Protein AF-A0A534E2D3-F1 (afdb_monomer_lite)

Radius of gyration: 31.48 Å; chains: 1; bounding box: 56×86×97 Å

pLDDT: mean 76.73, std 23.68, range [30.03, 98.81]

Foldseek 3Di:
DDDDDDDDDDDDDDDDDDDDDDDDDDDDDDDDDDDDDDDDDDDDDDPPPPPPPPPPPPPPQDWPDWAWFCPFPFWSQKIKTFTHGPNDTQIKMKGKWKDLQAIATTNNQPVFWDFFDFGDRRQQWGKTWGADPPGRWIWMWIKGDPDRFKMKIFIADAQSMKMKMKMFDGDPDPQQKAKDDDQVLQKIKMWGDDPPDPPFTKIKMKGKLFRFPAKEFALHPVVQNVVRRVPGHYYDDPVNVVVVPDDDDDPDDPRGRRMMMTMGGAHRPPGMMMMMGIDGDVVVVSVVRVCVSVVVCSVVSNVVSVVVSVVPQDQDDDPCRCVSVVVRTD

Secondary structure (DSSP, 8-state):
--------------------------------------------SS-S---------------SEEEEES--TT-TTEEEEEEEETTEE--EEEEEEEESSSEE-GGGGGGGEEEEEEE-TTSS-EEEEEE-TT--PEEEEEEEE-SSSEEEEEEE--TT-EEEEEEE--SSS---EEEEEEGGGTEEEEEEE-TT-TT-EEEEEEEESS-EEEEEEESSHHHHHHHHHHSS-B---TTTTTTSTT----TTS-----EEEEEEE--SSSPEEEEEEEES-HHHHHHHHHHHHHTT-HHHHHHHHHHHHHHHS----STTTTHHHHHH--

Structure (mmCIF, N/CA/C/O backbone):
data_AF-A0A534E2D3-F1
#
_entry.id   AF-A0A534E2D3-F1
#
loop_
_atom_site.group_PDB
_atom_site.id
_atom_site.type_symbol
_atom_site.label_atom_id
_atom_site.label_alt_id
_atom_site.label_comp_id
_atom_site.label_asym_id
_atom_site.label_entity_id
_atom_site.label_seq_id
_atom_site.pdbx_PDB_ins_code
_atom_site.Cartn_x
_atom_site.Cartn_y
_atom_site.Cartn_z
_atom_site.occupancy
_atom_site.B_iso_or_equiv
_atom_site.auth_seq_id
_atom_site.auth_comp_id
_atom_site.auth_asym_id
_atom_site.auth_atom_id
_atom_site.pdbx_PDB_model_num
ATOM 1 N N . MET A 1 1 ? 37.048 50.529 12.208 1.00 36.38 1 MET A N 1
ATOM 2 C CA . MET A 1 1 ? 37.593 49.774 11.060 1.00 36.38 1 MET A CA 1
ATOM 3 C C . MET A 1 1 ? 36.418 49.525 10.125 1.00 36.38 1 MET A C 1
ATOM 5 O O . MET A 1 1 ? 35.602 48.680 10.452 1.00 36.38 1 MET A O 1
ATOM 9 N N . ASN A 1 2 ? 36.070 50.476 9.245 1.00 33.28 2 ASN A N 1
ATOM 10 C CA . ASN A 1 2 ? 36.660 50.747 7.907 1.00 33.28 2 ASN A CA 1
ATOM 11 C C . ASN A 1 2 ? 36.501 49.501 7.017 1.00 33.28 2 ASN A C 1
ATOM 13 O O . ASN A 1 2 ? 36.895 48.434 7.461 1.00 33.28 2 ASN A O 1
ATOM 17 N N . GLU A 1 3 ? 35.955 49.481 5.802 1.00 34.00 3 GLU A N 1
ATOM 18 C CA . GLU A 1 3 ? 35.593 50.458 4.760 1.00 34.00 3 GLU A CA 1
ATOM 19 C C . GLU A 1 3 ? 34.644 49.705 3.789 1.00 34.00 3 GLU A C 1
ATOM 21 O O . GLU A 1 3 ? 34.747 48.491 3.633 1.00 34.00 3 GLU A O 1
ATOM 26 N N . ALA A 1 4 ? 33.558 50.312 3.304 1.00 38.25 4 ALA A N 1
ATOM 27 C CA . ALA A 1 4 ? 33.423 50.846 1.939 1.00 38.25 4 ALA A CA 1
ATOM 28 C C . ALA A 1 4 ? 34.000 49.952 0.817 1.00 38.25 4 ALA A C 1
ATOM 30 O O . ALA A 1 4 ? 35.209 49.885 0.634 1.00 38.25 4 ALA A O 1
ATOM 31 N N . ASN A 1 5 ? 33.124 49.345 0.003 1.00 37.25 5 ASN A N 1
ATOM 32 C CA . ASN A 1 5 ? 33.517 48.633 -1.215 1.00 37.25 5 ASN A CA 1
ATOM 33 C C . ASN A 1 5 ? 32.749 49.158 -2.447 1.00 37.25 5 ASN A C 1
ATOM 35 O O . ASN A 1 5 ? 31.532 49.019 -2.567 1.00 37.25 5 ASN A O 1
ATOM 39 N N . LYS A 1 6 ? 33.509 49.777 -3.351 1.00 39.50 6 LYS A N 1
ATOM 40 C CA . LYS A 1 6 ? 33.318 49.997 -4.800 1.00 39.50 6 LYS A CA 1
ATOM 41 C C . LYS A 1 6 ? 34.757 50.020 -5.366 1.00 39.50 6 LYS A C 1
ATOM 43 O O . LYS A 1 6 ? 35.623 50.490 -4.628 1.00 39.50 6 LYS A O 1
ATOM 48 N N . PRO A 1 7 ? 35.051 49.598 -6.620 1.00 46.09 7 PRO A N 1
ATOM 49 C CA . PRO A 1 7 ? 34.403 50.146 -7.814 1.00 46.09 7 PRO A CA 1
ATOM 50 C C . PRO A 1 7 ? 34.269 49.224 -9.058 1.00 46.09 7 PRO A C 1
ATOM 52 O O . PRO A 1 7 ? 34.681 48.073 -9.121 1.00 46.09 7 PRO A O 1
ATOM 55 N N . THR A 1 8 ? 33.637 49.858 -10.043 1.00 35.59 8 THR A N 1
ATOM 56 C CA . THR A 1 8 ? 33.405 49.658 -11.485 1.00 35.59 8 THR A CA 1
ATOM 57 C C . THR A 1 8 ? 34.556 49.205 -12.404 1.00 35.59 8 THR A C 1
ATOM 59 O O . THR A 1 8 ? 35.700 49.601 -12.210 1.00 35.59 8 THR A O 1
ATOM 62 N N . GLY A 1 9 ? 34.179 48.592 -13.542 1.00 30.78 9 GLY A N 1
ATOM 63 C CA . GLY A 1 9 ? 34.911 48.604 -14.830 1.00 30.78 9 GLY A CA 1
ATOM 64 C C . GLY A 1 9 ? 34.344 47.568 -15.819 1.00 30.78 9 GLY A C 1
ATOM 65 O O . GLY A 1 9 ? 34.641 46.392 -15.697 1.00 30.78 9 GLY A O 1
ATOM 66 N N . SER A 1 10 ? 33.333 47.872 -16.644 1.00 31.19 10 SER A N 1
ATOM 67 C CA . SER A 1 10 ? 33.404 48.436 -18.012 1.00 31.19 10 SER A CA 1
ATOM 68 C C . SER A 1 10 ? 34.428 47.781 -18.953 1.00 31.19 10 SER A C 1
ATOM 70 O O . SER A 1 10 ? 35.625 48.020 -18.813 1.00 31.19 10 SER A O 1
ATOM 72 N N . ARG A 1 11 ? 33.939 47.068 -19.984 1.00 33.47 11 ARG A N 1
ATOM 73 C CA . ARG A 1 11 ? 34.483 47.115 -21.356 1.00 33.47 11 ARG A CA 1
ATOM 74 C C . ARG A 1 11 ? 33.483 46.572 -22.386 1.00 33.47 11 ARG A C 1
ATOM 76 O O . ARG A 1 11 ? 33.227 45.378 -22.469 1.00 33.47 11 ARG A O 1
ATOM 83 N N . SER A 1 12 ? 32.951 47.505 -23.172 1.00 30.55 12 SER A N 1
ATOM 84 C CA . SER A 1 12 ? 32.266 47.303 -24.452 1.00 30.55 12 SER A CA 1
ATOM 85 C C . SER A 1 12 ? 33.237 47.000 -25.596 1.00 30.55 12 SER A C 1
ATOM 87 O O . SER A 1 12 ? 34.373 47.475 -25.564 1.00 30.55 12 SER A O 1
ATOM 89 N N . ARG A 1 13 ? 32.689 46.373 -26.652 1.00 33.34 13 ARG A N 1
ATOM 90 C CA . ARG A 1 13 ? 32.950 46.500 -28.114 1.00 33.34 13 ARG A CA 1
ATOM 91 C C . ARG A 1 13 ? 33.106 45.118 -28.754 1.00 33.34 13 ARG A C 1
ATOM 93 O O . ARG A 1 13 ? 33.749 44.259 -28.178 1.00 33.34 13 ARG A O 1
ATOM 100 N N . ALA A 1 14 ? 32.639 44.847 -29.965 1.00 31.83 14 ALA A N 1
ATOM 101 C CA . ALA A 1 14 ? 31.736 45.529 -30.890 1.00 31.83 14 ALA A CA 1
ATOM 102 C C . ALA A 1 14 ? 31.408 44.495 -31.984 1.00 31.83 14 ALA A C 1
ATOM 104 O O . ALA A 1 14 ? 32.290 43.744 -32.392 1.00 31.83 14 ALA A O 1
ATOM 105 N N . ILE A 1 15 ? 30.160 44.465 -32.451 1.00 36.94 15 ILE A N 1
ATOM 106 C CA . ILE A 1 15 ? 29.720 43.668 -33.601 1.00 36.94 15 ILE A CA 1
ATOM 107 C C . ILE A 1 15 ? 29.447 44.639 -34.748 1.00 36.94 15 ILE A C 1
ATOM 109 O O . ILE A 1 15 ? 28.536 45.460 -34.649 1.00 36.94 15 ILE A O 1
ATOM 113 N N . THR A 1 16 ? 30.244 44.571 -35.815 1.00 32.41 16 THR A N 1
ATOM 114 C CA . THR A 1 16 ? 29.991 45.133 -37.162 1.00 32.41 16 THR A CA 1
ATOM 115 C C . THR A 1 16 ? 31.105 44.604 -38.082 1.00 32.41 16 THR A C 1
ATOM 117 O O . THR A 1 16 ? 32.237 44.500 -37.632 1.00 32.41 16 THR A O 1
ATOM 120 N N . GLY A 1 17 ? 30.924 44.235 -39.347 1.00 30.17 17 GLY A N 1
ATOM 121 C CA . GLY A 1 17 ? 29.781 44.312 -40.244 1.00 30.17 17 GLY A CA 1
ATOM 122 C C . GLY A 1 17 ? 30.012 43.436 -41.485 1.00 30.17 17 GLY A C 1
ATOM 123 O O . GLY A 1 17 ? 31.054 42.804 -41.643 1.00 30.17 17 GLY A O 1
ATOM 124 N N . ALA A 1 18 ? 28.994 43.406 -42.339 1.00 33.03 18 ALA A N 1
ATOM 125 C CA . ALA A 1 18 ? 28.939 42.705 -43.613 1.00 33.03 18 ALA A CA 1
ATOM 126 C C . ALA A 1 18 ? 29.715 43.432 -44.723 1.00 33.03 18 ALA A C 1
ATOM 128 O O . ALA A 1 18 ? 29.724 44.660 -44.737 1.00 33.03 18 ALA A O 1
ATOM 129 N N . ILE A 1 19 ? 30.241 42.681 -45.700 1.00 34.28 19 ILE A N 1
ATOM 130 C CA . ILE A 1 19 ? 30.481 43.144 -47.078 1.00 34.28 19 ILE A CA 1
ATOM 131 C C . ILE A 1 19 ? 30.177 41.983 -48.043 1.00 34.28 19 ILE A C 1
ATOM 133 O O . ILE A 1 19 ? 30.694 40.879 -47.887 1.00 34.28 19 ILE A O 1
ATOM 137 N N . SER A 1 20 ? 29.316 42.260 -49.024 1.00 32.38 20 SER A N 1
ATOM 138 C CA . SER A 1 20 ? 29.002 41.438 -50.195 1.00 32.38 20 SER A CA 1
ATOM 139 C C . SER A 1 20 ? 30.045 41.601 -51.299 1.00 32.38 20 SER A C 1
ATOM 141 O O . SER A 1 20 ? 30.593 42.690 -51.442 1.00 32.38 20 SER A O 1
ATOM 143 N N . HIS A 1 21 ? 30.181 40.613 -52.186 1.00 31.52 21 HIS A N 1
ATOM 144 C CA . HIS A 1 21 ? 30.388 40.901 -53.609 1.00 31.52 21 HIS A CA 1
ATOM 145 C C . HIS A 1 21 ? 29.899 39.746 -54.494 1.00 31.52 21 HIS A C 1
ATOM 147 O O . HIS A 1 21 ? 30.276 38.591 -54.306 1.00 31.52 21 HIS A O 1
ATOM 153 N N . GLU A 1 22 ? 29.034 40.103 -55.443 1.00 32.94 22 GLU A N 1
ATOM 154 C CA . GLU A 1 22 ? 28.608 39.317 -56.602 1.00 32.94 22 GLU A CA 1
ATOM 155 C C . GLU A 1 22 ? 29.775 39.043 -57.563 1.00 32.94 22 GLU A C 1
ATOM 157 O O . GLU A 1 22 ? 30.714 39.835 -57.661 1.00 32.94 22 GLU A O 1
ATOM 162 N N . GLY A 1 23 ? 29.665 37.957 -58.335 1.00 30.56 23 GLY A N 1
ATOM 163 C CA . GLY A 1 23 ? 30.585 37.631 -59.423 1.00 30.56 23 GLY A CA 1
ATOM 164 C C . GLY A 1 23 ? 30.114 36.435 -60.251 1.00 30.56 23 GLY A C 1
ATOM 165 O O . GLY A 1 23 ? 30.483 35.297 -59.990 1.00 30.56 23 GLY A O 1
ATOM 166 N N . THR A 1 24 ? 29.274 36.723 -61.240 1.00 33.06 24 THR A N 1
ATOM 167 C CA . THR A 1 24 ? 28.772 35.882 -62.343 1.00 33.06 24 THR A CA 1
ATOM 168 C C . THR A 1 24 ? 29.858 35.174 -63.169 1.00 33.06 24 THR A C 1
ATOM 170 O O . THR A 1 24 ? 30.896 35.769 -63.449 1.00 33.06 24 THR A O 1
ATOM 173 N N . GLY A 1 25 ? 29.565 33.970 -63.685 1.00 30.03 25 GLY A N 1
ATOM 174 C CA . GLY A 1 25 ? 30.389 33.310 -64.710 1.00 30.03 25 GLY A CA 1
ATOM 175 C C . GLY A 1 25 ? 29.923 31.903 -65.104 1.00 30.03 25 GLY A C 1
ATOM 176 O O . GLY A 1 25 ? 30.488 30.912 -64.657 1.00 30.03 25 GLY A O 1
ATOM 177 N N . ASP A 1 26 ? 28.893 31.826 -65.944 1.00 33.59 26 ASP A N 1
ATOM 178 C CA . ASP A 1 26 ? 28.388 30.625 -66.630 1.00 33.59 26 ASP A CA 1
ATOM 179 C C . ASP A 1 26 ? 29.304 30.233 -67.806 1.00 33.59 26 ASP A C 1
ATOM 181 O O . ASP A 1 26 ? 29.542 31.088 -68.650 1.00 33.59 26 ASP A O 1
ATOM 185 N N . VAL A 1 27 ? 29.762 28.972 -67.913 1.00 37.22 27 VAL A N 1
ATOM 186 C CA . VAL A 1 27 ? 30.050 28.305 -69.207 1.00 37.22 27 VAL A CA 1
ATOM 187 C C . VAL A 1 27 ? 29.909 26.779 -69.073 1.00 37.22 27 VAL A C 1
ATOM 189 O O . VAL A 1 27 ? 30.730 26.089 -68.469 1.00 37.22 27 VAL A O 1
ATOM 192 N N . ARG A 1 28 ? 28.887 26.234 -69.740 1.00 37.88 28 ARG A N 1
ATOM 193 C CA . ARG A 1 28 ? 28.750 24.816 -70.116 1.00 37.88 28 ARG A CA 1
ATOM 194 C C . ARG A 1 28 ? 29.918 24.341 -70.993 1.00 37.88 28 ARG A C 1
ATOM 196 O O . ARG A 1 28 ? 30.196 24.968 -72.013 1.00 37.88 28 ARG A O 1
ATOM 203 N N . TYR A 1 29 ? 30.427 23.125 -70.773 1.00 32.19 29 TYR A N 1
ATOM 204 C CA . TYR A 1 29 ? 30.927 22.311 -71.891 1.00 32.19 29 TYR A CA 1
ATOM 205 C C . TYR A 1 29 ? 30.664 20.810 -71.716 1.00 32.19 29 TYR A C 1
ATOM 207 O O . TYR A 1 29 ? 30.701 20.254 -70.624 1.00 32.19 29 TYR A O 1
ATOM 215 N N . LYS A 1 30 ? 30.314 20.191 -72.844 1.00 34.78 30 LYS A N 1
ATOM 216 C CA . LYS A 1 30 ? 29.704 18.872 -73.033 1.00 34.78 30 LYS A CA 1
ATOM 217 C C . LYS A 1 30 ? 30.710 17.709 -73.022 1.00 34.78 30 LYS A C 1
ATOM 219 O O . LYS A 1 30 ? 31.824 17.841 -73.506 1.00 34.78 30 LYS A O 1
ATOM 224 N N . GLN A 1 31 ? 30.187 16.549 -72.605 1.00 35.16 31 GLN A N 1
ATOM 225 C CA . GLN A 1 31 ? 30.352 15.179 -73.137 1.00 35.16 31 GLN A CA 1
ATOM 226 C C . GLN A 1 31 ? 31.706 14.728 -73.725 1.00 35.16 31 GLN A C 1
ATOM 228 O O . GLN A 1 31 ? 32.105 15.170 -74.800 1.00 35.16 31 GLN A O 1
ATOM 233 N N . ARG A 1 32 ? 32.191 13.574 -73.233 1.00 33.12 32 ARG A N 1
ATOM 234 C CA . ARG A 1 32 ? 32.462 12.433 -74.130 1.00 33.12 32 ARG A CA 1
ATOM 235 C C . ARG A 1 32 ? 32.425 11.070 -73.437 1.00 33.12 32 ARG A C 1
ATOM 237 O O . ARG A 1 32 ? 33.203 10.772 -72.542 1.00 33.12 32 ARG A O 1
ATOM 244 N N . VAL A 1 33 ? 31.526 10.237 -73.948 1.00 36.44 33 VAL A N 1
ATOM 245 C CA . VAL A 1 33 ? 31.430 8.790 -73.753 1.00 36.44 33 VAL A CA 1
ATOM 246 C C . VAL A 1 33 ? 32.531 8.104 -74.564 1.00 36.44 33 VAL A C 1
ATOM 248 O O . VAL A 1 33 ? 32.689 8.414 -75.745 1.00 36.44 33 VAL A O 1
ATOM 251 N N . ARG A 1 34 ? 33.209 7.101 -73.993 1.00 33.94 34 ARG A N 1
ATOM 252 C CA . ARG A 1 34 ? 33.758 5.976 -74.765 1.00 33.94 34 ARG A CA 1
ATOM 253 C C . ARG A 1 34 ? 33.613 4.666 -73.992 1.00 33.94 34 ARG A C 1
ATOM 255 O O . ARG A 1 34 ? 34.018 4.545 -72.845 1.00 33.94 34 ARG A O 1
ATOM 262 N N . ARG A 1 35 ? 32.984 3.719 -74.687 1.00 33.75 35 ARG A N 1
ATOM 263 C CA . ARG A 1 35 ? 32.759 2.316 -74.345 1.00 33.75 35 ARG A CA 1
ATOM 264 C C . ARG A 1 35 ? 34.089 1.566 -74.256 1.00 33.75 35 ARG A C 1
ATOM 266 O O . ARG A 1 35 ? 34.888 1.681 -75.180 1.00 33.75 35 ARG A O 1
ATOM 273 N N . LEU A 1 36 ? 34.223 0.688 -73.269 1.00 33.97 36 LEU A N 1
ATOM 274 C CA . LEU A 1 36 ? 34.868 -0.610 -73.452 1.00 33.97 36 LEU A CA 1
ATOM 275 C C . LEU A 1 36 ? 34.011 -1.654 -72.738 1.00 33.97 36 LEU A C 1
ATOM 277 O O . LEU A 1 36 ? 33.799 -1.584 -71.532 1.00 33.97 36 LEU A O 1
ATOM 281 N N . GLY A 1 37 ? 33.460 -2.576 -73.521 1.00 33.66 37 GLY A N 1
ATOM 282 C CA . GLY A 1 37 ? 32.840 -3.778 -72.995 1.00 33.66 37 GLY A CA 1
ATOM 283 C C . GLY A 1 37 ? 33.900 -4.832 -72.714 1.00 33.66 37 GLY A C 1
ATOM 284 O O . GLY A 1 37 ? 34.851 -4.964 -73.477 1.00 33.66 37 GLY A O 1
ATOM 285 N N . ALA A 1 38 ? 33.688 -5.609 -71.659 1.00 36.16 38 ALA A N 1
ATOM 286 C CA . ALA A 1 38 ? 34.141 -6.989 -71.582 1.00 36.16 38 ALA A CA 1
ATOM 287 C C . ALA A 1 38 ? 33.334 -7.728 -70.503 1.00 36.16 38 ALA A C 1
ATOM 289 O O . ALA A 1 38 ? 33.533 -7.531 -69.313 1.00 36.16 38 ALA A O 1
ATOM 290 N N . ARG A 1 39 ? 32.388 -8.535 -70.993 1.00 35.94 39 ARG A N 1
ATOM 291 C CA . ARG A 1 39 ? 32.098 -9.922 -70.597 1.00 35.94 39 ARG A CA 1
ATOM 292 C C . ARG A 1 39 ? 31.965 -10.233 -69.101 1.00 35.94 39 ARG A C 1
ATOM 294 O O . ARG A 1 39 ? 32.936 -10.387 -68.374 1.00 35.94 39 ARG A O 1
ATOM 301 N N . TRP A 1 40 ? 30.711 -10.459 -68.727 1.00 38.28 40 TRP A N 1
ATOM 302 C CA . TRP A 1 40 ? 30.301 -11.261 -67.586 1.00 38.28 40 TRP A CA 1
ATOM 303 C C . TRP A 1 40 ? 30.609 -12.724 -67.877 1.00 38.28 40 TRP A C 1
ATOM 305 O O . TRP A 1 40 ? 30.022 -13.262 -68.804 1.00 38.28 40 TRP A O 1
ATOM 315 N N . GLU A 1 41 ? 31.459 -13.351 -67.076 1.00 38.97 41 GLU A N 1
ATOM 316 C CA . GLU A 1 41 ? 31.304 -14.742 -66.656 1.00 38.97 41 GLU A CA 1
ATOM 317 C C . GLU A 1 41 ? 31.973 -14.851 -65.291 1.00 38.97 41 GLU A C 1
ATOM 319 O O . GLU A 1 41 ? 33.182 -14.702 -65.200 1.00 38.97 41 GLU A O 1
ATOM 324 N N . HIS A 1 42 ? 31.162 -14.994 -64.244 1.00 42.38 42 HIS A N 1
ATOM 325 C CA . HIS A 1 42 ? 31.343 -15.837 -63.055 1.00 42.38 42 HIS A CA 1
ATOM 326 C C . HIS A 1 42 ? 30.145 -15.543 -62.156 1.00 42.38 42 HIS A C 1
ATOM 328 O O . HIS A 1 42 ? 30.100 -14.598 -61.370 1.00 42.38 42 HIS A O 1
ATOM 334 N N . ALA A 1 43 ? 29.109 -16.337 -62.403 1.00 40.47 43 ALA A N 1
ATOM 335 C CA . ALA A 1 43 ? 27.940 -16.436 -61.566 1.00 40.47 43 ALA A CA 1
ATOM 336 C C . ALA A 1 43 ? 28.327 -16.959 -60.176 1.00 40.47 43 ALA A C 1
ATOM 338 O O . ALA A 1 43 ? 29.192 -17.820 -60.048 1.00 40.47 43 ALA A O 1
ATOM 339 N N . ALA A 1 44 ? 27.585 -16.476 -59.181 1.00 48.97 44 ALA A N 1
ATOM 340 C CA . ALA A 1 44 ? 27.234 -17.206 -57.971 1.00 48.97 44 ALA A CA 1
ATOM 341 C C . ALA A 1 44 ? 28.401 -17.696 -57.099 1.00 48.97 44 ALA A C 1
ATOM 343 O O . ALA A 1 44 ? 28.778 -18.848 -57.191 1.00 48.97 44 ALA A O 1
ATOM 344 N N . ILE A 1 45 ? 28.892 -16.836 -56.200 1.00 48.72 45 ILE A N 1
ATOM 345 C CA . ILE A 1 45 ? 29.188 -17.106 -54.773 1.00 48.72 45 ILE A CA 1
ATOM 346 C C . ILE A 1 45 ? 29.478 -15.724 -54.170 1.00 48.72 45 ILE A C 1
ATOM 348 O O . ILE A 1 45 ? 30.618 -15.302 -54.129 1.00 48.72 45 ILE A O 1
ATOM 352 N N . PHE A 1 46 ? 28.451 -14.949 -53.814 1.00 42.97 46 PHE A N 1
ATOM 353 C CA . PHE A 1 46 ? 28.565 -13.801 -52.884 1.00 42.97 46 PHE A CA 1
ATOM 354 C C . PHE A 1 46 ? 27.170 -13.316 -52.439 1.00 42.97 46 PHE A C 1
ATOM 356 O O . PHE A 1 46 ? 26.918 -12.130 -52.259 1.00 42.97 46 PHE A O 1
ATOM 363 N N . LEU A 1 47 ? 26.225 -14.248 -52.278 1.00 43.91 47 LEU A N 1
ATOM 364 C CA . LEU A 1 47 ? 24.873 -13.954 -51.796 1.00 43.91 47 LEU A CA 1
ATOM 365 C C . LEU A 1 47 ? 24.413 -15.022 -50.792 1.00 43.91 47 LEU A C 1
ATOM 367 O O . LEU A 1 47 ? 23.354 -15.618 -50.929 1.00 43.91 47 LEU A O 1
ATOM 371 N N . ALA A 1 48 ? 25.260 -15.307 -49.802 1.00 48.50 48 ALA A N 1
ATOM 372 C CA . ALA A 1 48 ? 24.944 -16.199 -48.681 1.00 48.50 48 ALA A CA 1
ATOM 373 C C . ALA A 1 48 ? 25.442 -15.624 -47.341 1.00 48.50 48 ALA A C 1
ATOM 375 O O . ALA A 1 48 ? 25.885 -16.354 -46.464 1.00 48.50 48 ALA A O 1
ATOM 376 N N . LEU A 1 49 ? 25.394 -14.295 -47.198 1.00 43.88 49 LEU A N 1
ATOM 377 C CA . LEU A 1 49 ? 25.704 -13.572 -45.955 1.00 43.88 49 LEU A CA 1
ATOM 378 C C . LEU A 1 49 ? 24.746 -12.385 -45.740 1.00 43.88 49 LEU A C 1
ATOM 380 O O . LEU A 1 49 ? 25.109 -11.345 -45.209 1.00 43.88 49 LEU A O 1
ATOM 384 N N . LEU A 1 50 ? 23.490 -12.560 -46.153 1.00 47.69 50 LEU A N 1
ATOM 385 C CA . LEU A 1 50 ? 22.347 -11.794 -45.653 1.00 47.69 50 LEU A CA 1
ATOM 386 C C . LEU A 1 50 ? 21.416 -12.778 -44.939 1.00 47.69 50 LEU A C 1
ATOM 388 O O . LEU A 1 50 ? 20.273 -12.993 -45.330 1.00 47.69 50 LEU A O 1
ATOM 392 N N . LEU A 1 51 ? 21.954 -13.432 -43.905 1.00 42.34 51 LEU A N 1
ATOM 393 C CA . LEU A 1 51 ? 21.117 -13.956 -42.832 1.00 42.34 51 LEU A CA 1
ATOM 394 C C . LEU A 1 51 ? 20.354 -12.755 -42.260 1.00 42.34 51 LEU A C 1
ATOM 396 O O . LEU A 1 51 ? 21.000 -11.757 -41.921 1.00 42.34 51 LEU A O 1
ATOM 400 N N . PRO A 1 52 ? 19.018 -12.801 -42.148 1.00 46.72 52 PRO A N 1
ATOM 401 C CA . PRO A 1 52 ? 18.317 -11.770 -41.416 1.00 46.72 52 PRO A CA 1
ATOM 402 C C . PRO A 1 52 ? 18.800 -11.865 -39.964 1.00 46.72 52 PRO A C 1
ATOM 404 O O . PRO A 1 52 ? 18.481 -12.819 -39.255 1.00 46.72 52 PRO A O 1
ATOM 407 N N . LEU A 1 53 ? 19.577 -10.876 -39.507 1.00 48.75 53 LEU A N 1
ATOM 408 C CA . LEU A 1 53 ? 19.664 -10.542 -38.086 1.00 48.75 53 LEU A CA 1
ATOM 409 C C . LEU A 1 53 ? 18.278 -10.028 -37.677 1.00 48.75 53 LEU A C 1
ATOM 411 O O . LEU A 1 53 ? 18.006 -8.838 -37.573 1.00 48.75 53 LEU A O 1
ATOM 415 N N . SER A 1 54 ? 17.337 -10.947 -37.548 1.00 49.69 54 SER A N 1
ATOM 416 C CA . SER A 1 54 ? 15.982 -10.688 -37.088 1.00 49.69 54 SER A CA 1
ATOM 417 C C . SER A 1 54 ? 15.575 -11.859 -36.219 1.00 49.69 54 SER A C 1
ATOM 419 O O . SER A 1 54 ? 14.621 -12.561 -36.510 1.00 49.69 54 SER A O 1
ATOM 421 N N . LEU A 1 55 ? 16.371 -12.098 -35.180 1.00 44.19 55 LEU A N 1
ATOM 422 C CA . LEU A 1 55 ? 15.941 -12.800 -33.979 1.00 44.19 55 LEU A CA 1
ATOM 423 C C . LEU A 1 55 ? 16.898 -12.457 -32.826 1.00 44.19 55 LEU A C 1
ATOM 425 O O . LEU A 1 55 ? 17.419 -13.327 -32.137 1.00 44.19 55 LEU A O 1
ATOM 429 N N . VAL A 1 56 ? 17.142 -11.161 -32.591 1.00 42.78 56 VAL A N 1
ATOM 430 C CA . VAL A 1 56 ? 17.366 -10.775 -31.195 1.00 42.78 56 VAL A CA 1
ATOM 431 C C . VAL A 1 56 ? 15.997 -10.944 -30.573 1.00 42.78 56 VAL A C 1
ATOM 433 O O . VAL A 1 56 ? 15.087 -10.163 -30.848 1.00 42.78 56 VAL A O 1
ATOM 436 N N . ALA A 1 57 ? 15.832 -12.047 -29.848 1.00 41.97 57 ALA A N 1
ATOM 437 C CA . ALA A 1 57 ? 14.701 -12.251 -28.975 1.00 41.97 57 ALA A CA 1
ATOM 438 C C . ALA A 1 57 ? 14.423 -10.918 -28.270 1.00 41.97 57 ALA A C 1
ATOM 440 O O . ALA A 1 57 ? 15.315 -10.358 -27.627 1.00 41.97 57 ALA A O 1
ATOM 441 N N . GLN A 1 58 ? 13.205 -10.394 -28.403 1.00 42.00 58 GLN A N 1
ATOM 442 C CA . GLN A 1 58 ? 12.655 -9.557 -27.349 1.00 42.00 58 GLN A CA 1
ATOM 443 C C . GLN A 1 58 ? 12.638 -10.456 -26.114 1.00 42.00 58 GLN A C 1
ATOM 445 O O . GLN A 1 58 ? 11.665 -11.156 -25.858 1.00 42.00 58 GLN A O 1
ATOM 450 N N . VAL A 1 59 ? 13.772 -10.531 -25.413 1.00 43.88 59 VAL A N 1
ATOM 451 C CA . VAL A 1 59 ? 13.826 -11.067 -24.063 1.00 43.88 59 VAL A CA 1
ATOM 452 C C . VAL A 1 59 ? 12.820 -10.212 -23.323 1.00 43.88 59 VAL A C 1
ATOM 454 O O . VAL A 1 59 ? 12.963 -8.983 -23.304 1.00 43.88 59 VAL A O 1
ATOM 457 N N . ALA A 1 60 ? 11.746 -10.854 -22.871 1.00 47.19 60 ALA A N 1
ATOM 458 C CA . ALA A 1 60 ? 10.662 -10.197 -22.176 1.00 47.19 60 ALA A CA 1
ATOM 459 C C . ALA A 1 60 ? 11.271 -9.249 -21.137 1.00 47.19 60 ALA A C 1
ATOM 461 O O . ALA A 1 60 ? 12.171 -9.623 -20.378 1.00 47.19 60 ALA A O 1
ATOM 462 N N . GLN A 1 61 ? 10.893 -7.976 -21.238 1.00 60.72 61 GLN A N 1
ATOM 463 C CA . GLN A 1 61 ? 11.385 -6.920 -20.367 1.00 60.72 61 GLN A CA 1
ATOM 464 C C . GLN A 1 61 ? 10.665 -7.05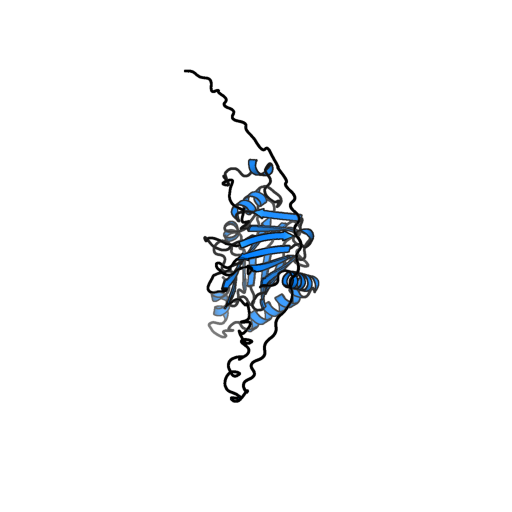9 -19.037 1.00 60.72 61 GLN A C 1
ATOM 466 O O . GLN A 1 61 ? 9.772 -6.281 -18.750 1.00 60.72 61 GLN A O 1
ATOM 471 N N . ASP A 1 62 ? 11.021 -8.089 -18.280 1.00 77.62 62 ASP A N 1
ATOM 472 C CA . ASP A 1 62 ? 10.334 -8.450 -17.054 1.00 77.62 62 ASP A CA 1
ATOM 473 C C . ASP A 1 62 ? 11.282 -8.383 -15.862 1.00 77.62 62 ASP A C 1
ATOM 475 O O . ASP A 1 62 ? 12.514 -8.383 -15.985 1.00 77.62 62 ASP A O 1
ATOM 479 N N . PHE A 1 63 ? 10.685 -8.301 -14.679 1.00 91.62 63 PHE A N 1
ATOM 480 C CA . PHE A 1 63 ? 11.424 -8.496 -13.448 1.00 91.62 63 PHE A CA 1
ATOM 481 C C . PHE A 1 63 ? 12.020 -9.908 -13.446 1.00 91.62 63 PHE A C 1
ATOM 483 O O . PHE A 1 63 ? 11.324 -10.891 -13.673 1.00 91.62 63 PHE A O 1
ATOM 490 N N . SER A 1 64 ? 13.316 -10.009 -13.163 1.00 92.81 64 SER A N 1
ATOM 491 C CA . SER A 1 64 ? 13.991 -11.296 -12.960 1.00 92.81 64 SER A CA 1
ATOM 492 C C . SER A 1 64 ? 13.588 -11.974 -11.647 1.00 92.81 64 SER A C 1
ATOM 494 O O . SER A 1 64 ? 13.740 -13.183 -11.508 1.00 92.81 64 SER A O 1
ATOM 496 N N . GLU A 1 65 ? 13.095 -11.198 -10.679 1.00 94.06 65 GLU A N 1
ATOM 497 C CA . GLU A 1 65 ? 12.673 -11.669 -9.363 1.00 94.06 65 GLU A CA 1
ATOM 498 C C . GLU A 1 65 ? 11.672 -10.672 -8.766 1.00 94.06 65 GLU A C 1
ATOM 500 O O . GLU A 1 65 ? 11.893 -9.462 -8.868 1.00 94.06 65 GLU A O 1
ATOM 505 N N . VAL A 1 66 ? 10.590 -11.166 -8.150 1.00 95.00 66 VAL A N 1
ATOM 506 C CA . VAL A 1 66 ? 9.611 -10.353 -7.408 1.00 95.00 66 VAL A CA 1
ATOM 507 C C . VAL A 1 66 ? 9.154 -11.087 -6.149 1.00 95.00 66 VAL A C 1
ATOM 509 O O . VAL A 1 66 ? 8.497 -12.132 -6.224 1.00 95.00 66 VAL A O 1
ATOM 512 N N . HIS A 1 67 ? 9.421 -10.476 -4.999 1.00 94.81 67 HIS A N 1
ATOM 513 C CA . HIS A 1 67 ? 8.927 -10.872 -3.685 1.00 94.81 67 HIS A CA 1
ATOM 514 C C . HIS A 1 67 ? 8.056 -9.765 -3.109 1.00 94.81 67 HIS A C 1
ATOM 516 O O . HIS A 1 67 ? 8.419 -8.591 -3.142 1.00 94.81 67 HIS A O 1
ATOM 522 N N . ILE A 1 68 ? 6.897 -10.143 -2.578 1.00 96.38 68 ILE A N 1
ATOM 523 C CA . ILE A 1 68 ? 5.951 -9.208 -1.971 1.00 96.38 68 ILE A CA 1
ATOM 524 C C . ILE A 1 68 ? 5.614 -9.718 -0.576 1.00 96.38 68 ILE A C 1
ATOM 526 O O . ILE A 1 68 ? 5.139 -10.846 -0.445 1.00 96.38 68 ILE A O 1
ATOM 530 N N . GLY A 1 69 ? 5.829 -8.896 0.450 1.00 94.62 69 GLY A N 1
ATOM 531 C CA . GLY A 1 69 ? 5.559 -9.299 1.829 1.00 94.62 69 GLY A CA 1
ATOM 532 C C . GLY A 1 69 ? 5.624 -8.173 2.852 1.00 94.62 69 GLY A C 1
ATOM 533 O O . GLY A 1 69 ? 6.030 -7.052 2.543 1.00 94.62 69 GLY A O 1
ATOM 534 N N . ALA A 1 70 ? 5.233 -8.489 4.087 1.00 91.62 70 ALA A N 1
ATOM 535 C CA . ALA A 1 70 ? 5.357 -7.596 5.238 1.00 91.62 70 ALA A CA 1
ATOM 536 C C . ALA A 1 70 ? 6.764 -7.703 5.854 1.00 91.62 70 ALA A C 1
ATOM 538 O O . ALA A 1 70 ? 6.944 -8.210 6.958 1.00 91.62 70 ALA A O 1
ATOM 539 N N . TYR A 1 71 ? 7.777 -7.275 5.097 1.00 86.75 71 TYR A N 1
ATOM 540 C CA . TYR A 1 71 ? 9.189 -7.294 5.514 1.00 86.75 71 TYR A CA 1
ATOM 541 C C . TYR A 1 71 ? 9.746 -5.885 5.767 1.00 86.75 71 TYR A C 1
ATOM 543 O O . TYR A 1 71 ? 10.957 -5.676 5.715 1.00 86.75 71 TYR A O 1
ATOM 551 N N . ASP A 1 72 ? 8.866 -4.908 5.989 1.00 87.06 72 ASP A N 1
ATOM 552 C CA . ASP A 1 72 ? 9.263 -3.551 6.352 1.00 87.06 72 ASP A CA 1
ATOM 553 C C . ASP A 1 72 ? 9.832 -3.550 7.778 1.00 87.06 72 ASP A C 1
ATOM 555 O O . ASP A 1 72 ? 9.145 -3.890 8.742 1.00 87.06 72 ASP A O 1
ATOM 559 N N . ALA A 1 73 ? 11.111 -3.197 7.904 1.00 81.75 73 ALA A N 1
ATOM 560 C CA . ALA A 1 73 ? 11.809 -3.181 9.185 1.00 81.75 73 ALA A CA 1
ATOM 561 C C . ALA A 1 73 ? 11.302 -2.072 10.120 1.00 81.75 73 ALA A C 1
ATOM 563 O O . ALA A 1 73 ? 11.404 -2.214 11.338 1.00 81.75 73 ALA A O 1
ATOM 564 N N . ASP A 1 74 ? 10.743 -0.999 9.558 1.00 84.94 74 ASP A N 1
ATOM 565 C CA . ASP A 1 74 ? 10.340 0.196 10.295 1.00 84.94 74 ASP A CA 1
ATOM 566 C C . ASP A 1 74 ? 8.818 0.274 10.508 1.00 84.94 74 ASP A C 1
ATOM 568 O O . ASP A 1 74 ? 8.331 1.247 11.089 1.00 84.94 74 ASP A O 1
ATOM 572 N N . ALA A 1 75 ? 8.032 -0.706 10.035 1.00 88.62 75 ALA A N 1
ATOM 573 C CA . ALA A 1 75 ? 6.572 -0.682 10.166 1.00 88.62 75 ALA A CA 1
ATOM 574 C C . ALA A 1 75 ? 5.910 -2.072 10.031 1.00 88.62 75 ALA A C 1
ATOM 576 O O . ALA A 1 75 ? 6.046 -2.747 9.016 1.00 88.62 75 ALA A O 1
ATOM 577 N N . TRP A 1 76 ? 5.076 -2.474 11.001 1.00 91.62 76 TRP A N 1
ATOM 578 C CA . TRP A 1 76 ? 4.291 -3.727 10.912 1.00 91.62 76 TRP A CA 1
ATOM 579 C C . TRP A 1 76 ? 3.238 -3.707 9.796 1.00 91.62 76 TRP A C 1
ATOM 581 O O . TRP A 1 76 ? 2.863 -4.735 9.243 1.00 91.62 76 TRP A O 1
ATOM 591 N N . ASN A 1 77 ? 2.729 -2.520 9.495 1.00 94.12 77 ASN A N 1
ATOM 592 C CA . ASN A 1 77 ? 1.698 -2.221 8.505 1.00 94.12 77 ASN A CA 1
ATOM 593 C C . ASN A 1 77 ? 2.278 -1.879 7.121 1.00 94.12 77 ASN A C 1
ATOM 595 O O . ASN A 1 77 ? 1.577 -1.274 6.304 1.00 94.12 77 ASN A O 1
ATOM 599 N N . GLY A 1 78 ? 3.544 -2.224 6.878 1.00 95.06 78 GLY A N 1
ATOM 600 C CA . GLY A 1 78 ? 4.215 -2.067 5.595 1.00 95.06 78 GLY A CA 1
ATOM 601 C C . GLY A 1 78 ? 4.029 -3.274 4.671 1.00 95.06 78 GLY A C 1
ATOM 602 O O . GLY A 1 78 ? 3.924 -4.418 5.114 1.00 95.06 78 GLY A O 1
ATOM 603 N N . ILE A 1 79 ? 4.003 -3.016 3.365 1.00 96.69 79 ILE A N 1
ATOM 604 C CA . ILE A 1 79 ? 4.022 -4.017 2.295 1.00 96.69 79 ILE A CA 1
ATOM 605 C C . ILE A 1 79 ? 5.145 -3.627 1.337 1.00 96.69 79 ILE A C 1
ATOM 607 O O . ILE A 1 79 ? 5.107 -2.562 0.717 1.00 96.69 79 ILE A O 1
ATOM 611 N N . VAL A 1 80 ? 6.138 -4.503 1.212 1.00 95.56 80 VAL A N 1
ATOM 612 C CA . VAL A 1 80 ? 7.342 -4.281 0.410 1.00 95.56 80 VAL A CA 1
ATOM 613 C C . VAL A 1 80 ? 7.264 -5.108 -0.866 1.00 95.56 80 VAL A C 1
ATOM 615 O O . VAL A 1 80 ? 7.002 -6.308 -0.816 1.00 95.56 80 VAL A O 1
ATOM 618 N N . PHE A 1 81 ? 7.514 -4.459 -1.999 1.00 95.69 81 PHE A N 1
ATOM 619 C CA . PHE A 1 81 ? 7.731 -5.052 -3.313 1.00 95.69 81 PHE A CA 1
ATOM 620 C C . PHE A 1 81 ? 9.237 -5.085 -3.565 1.00 95.69 81 PHE A C 1
ATOM 622 O O . PHE A 1 81 ? 9.817 -4.145 -4.110 1.00 95.69 81 PHE A O 1
ATOM 629 N N . GLU A 1 82 ? 9.879 -6.166 -3.144 1.00 93.44 82 GLU A N 1
ATOM 630 C CA . GLU A 1 82 ? 11.289 -6.402 -3.413 1.00 93.44 82 GLU A CA 1
ATOM 631 C C . GLU A 1 82 ? 11.422 -7.042 -4.793 1.00 93.44 82 GLU A C 1
ATOM 633 O O . GLU A 1 82 ? 10.995 -8.176 -5.005 1.00 93.44 82 GLU A O 1
ATOM 638 N N . SER A 1 83 ? 11.998 -6.323 -5.752 1.00 93.31 83 SER A N 1
ATOM 639 C CA . SER A 1 83 ? 12.129 -6.836 -7.113 1.00 93.31 83 SER A CA 1
ATOM 640 C C . SER A 1 83 ? 13.487 -6.538 -7.726 1.00 93.31 83 SER A C 1
ATOM 642 O O . SER A 1 83 ? 14.196 -5.626 -7.295 1.00 93.31 83 SER A O 1
ATOM 644 N N . LYS A 1 84 ? 13.867 -7.338 -8.726 1.00 92.75 84 LYS A N 1
ATOM 645 C CA . LYS A 1 84 ? 15.113 -7.165 -9.476 1.00 92.75 84 LYS A CA 1
ATOM 646 C C . LYS A 1 84 ? 14.855 -7.079 -10.966 1.00 92.75 84 LYS A C 1
ATOM 648 O O . LYS A 1 84 ? 14.166 -7.931 -11.528 1.00 92.75 84 LYS A O 1
ATOM 653 N N . ALA A 1 85 ? 15.504 -6.129 -11.620 1.00 90.75 85 ALA A N 1
ATOM 654 C CA . ALA A 1 85 ? 15.544 -6.014 -13.069 1.00 90.75 85 ALA A CA 1
ATOM 655 C C . ALA A 1 85 ? 16.972 -5.699 -13.513 1.00 90.75 85 ALA A C 1
ATOM 657 O O . ALA A 1 85 ? 17.669 -4.923 -12.866 1.00 90.75 85 ALA A O 1
ATOM 658 N N . TYR A 1 86 ? 17.430 -6.321 -14.602 1.00 88.69 86 TYR A N 1
ATOM 659 C CA . TYR A 1 86 ? 18.789 -6.118 -15.129 1.00 88.69 86 TYR A CA 1
ATOM 660 C C . TYR A 1 86 ? 19.905 -6.327 -14.081 1.00 88.69 86 TYR A C 1
ATOM 662 O O . TYR A 1 86 ? 20.922 -5.638 -14.095 1.00 88.69 86 TYR A O 1
ATOM 670 N N . GLY A 1 87 ? 19.708 -7.269 -13.150 1.00 87.81 87 GLY A N 1
ATOM 671 C CA . GLY A 1 87 ? 20.653 -7.551 -12.062 1.00 87.81 87 GLY A CA 1
ATOM 672 C C . GLY A 1 87 ? 20.682 -6.507 -10.936 1.00 87.81 87 GLY A C 1
ATOM 673 O O . GLY A 1 87 ? 21.466 -6.659 -10.004 1.00 87.81 87 GLY A O 1
ATOM 674 N N . GLN A 1 88 ? 19.830 -5.482 -10.993 1.00 88.38 88 GLN A N 1
ATOM 675 C CA . GLN A 1 88 ? 19.737 -4.406 -10.007 1.00 88.38 88 GLN A CA 1
ATOM 676 C C . GLN A 1 88 ? 18.441 -4.526 -9.201 1.00 88.38 88 GLN A C 1
ATOM 678 O O . GLN A 1 88 ? 17.421 -4.980 -9.724 1.00 88.38 88 GLN A O 1
ATOM 683 N N . ARG A 1 89 ? 18.477 -4.125 -7.926 1.00 89.75 89 ARG A N 1
ATOM 684 C CA . ARG A 1 89 ? 17.275 -4.023 -7.085 1.00 89.75 89 ARG A CA 1
ATOM 685 C C . ARG A 1 89 ? 16.460 -2.806 -7.516 1.00 89.75 89 ARG A C 1
ATOM 687 O O . ARG A 1 89 ? 17.028 -1.739 -7.717 1.00 89.75 89 ARG A O 1
ATOM 694 N N . VAL A 1 90 ? 15.147 -2.972 -7.621 1.00 90.94 90 VAL A N 1
ATOM 695 C CA . VAL A 1 90 ? 14.185 -1.914 -7.966 1.00 90.94 90 VAL A CA 1
ATOM 696 C C . VAL A 1 90 ? 12.986 -1.976 -7.010 1.00 90.94 90 VAL A C 1
ATOM 698 O O . VAL A 1 90 ? 11.896 -2.406 -7.391 1.00 90.94 90 VAL A O 1
ATOM 701 N N . PRO A 1 91 ? 13.187 -1.658 -5.719 1.00 91.88 91 PRO A N 1
ATOM 702 C CA . PRO A 1 91 ? 12.169 -1.892 -4.714 1.00 91.88 91 PRO A CA 1
ATOM 703 C C . PRO A 1 91 ? 11.135 -0.758 -4.658 1.00 91.88 91 PRO A C 1
ATOM 705 O O . PRO A 1 91 ? 11.446 0.410 -4.890 1.00 91.88 91 PRO A O 1
ATOM 708 N N . PHE A 1 92 ? 9.913 -1.110 -4.266 1.00 94.44 92 PHE A N 1
ATOM 709 C CA . PHE A 1 92 ? 8.858 -0.166 -3.889 1.00 94.44 92 PHE A CA 1
ATOM 710 C C . PHE A 1 92 ? 8.231 -0.612 -2.574 1.00 94.44 92 PHE A C 1
ATOM 712 O O . PHE A 1 92 ? 8.220 -1.803 -2.264 1.00 94.44 92 PHE A O 1
ATOM 719 N N . ALA A 1 93 ? 7.679 0.313 -1.800 1.00 95.06 93 ALA A N 1
ATOM 720 C CA . ALA A 1 93 ? 6.959 -0.045 -0.590 1.00 95.06 93 ALA A CA 1
ATOM 721 C C . ALA A 1 93 ? 5.777 0.880 -0.340 1.00 95.06 93 ALA A C 1
ATOM 723 O O . ALA A 1 93 ? 5.775 2.045 -0.747 1.00 95.06 93 ALA A O 1
ATOM 724 N N . ILE A 1 94 ? 4.781 0.333 0.350 1.00 96.75 94 ILE A N 1
ATOM 725 C CA . ILE A 1 94 ? 3.678 1.097 0.920 1.00 96.75 94 ILE A CA 1
ATOM 726 C C . ILE A 1 94 ? 3.508 0.791 2.394 1.00 96.75 94 ILE A C 1
ATOM 728 O O . ILE A 1 94 ? 3.857 -0.293 2.849 1.00 96.75 94 ILE A O 1
ATOM 732 N N . ARG A 1 95 ? 2.911 1.722 3.128 1.00 95.75 95 ARG A N 1
ATOM 733 C CA . ARG A 1 95 ? 2.447 1.516 4.505 1.00 95.75 95 ARG A CA 1
ATOM 734 C C . ARG A 1 95 ? 1.188 2.328 4.768 1.00 95.75 95 ARG A C 1
ATOM 736 O O . ARG A 1 95 ? 0.871 3.245 4.006 1.00 95.75 95 ARG A O 1
ATOM 743 N N . ILE A 1 96 ? 0.446 1.954 5.808 1.00 96.56 96 ILE A N 1
ATOM 744 C CA . ILE A 1 96 ? -0.879 2.520 6.088 1.00 96.56 96 ILE A CA 1
ATOM 745 C C . ILE A 1 96 ? -0.944 3.151 7.477 1.00 96.56 96 ILE A C 1
ATOM 747 O O . ILE A 1 96 ? -1.237 2.468 8.458 1.00 96.56 96 ILE A O 1
ATOM 751 N N . GLY A 1 97 ? -0.753 4.462 7.558 1.00 95.25 97 GLY A N 1
ATOM 752 C CA . GLY A 1 97 ? -0.890 5.208 8.802 1.00 95.25 97 GLY A CA 1
ATOM 753 C C . GLY A 1 97 ? -2.340 5.529 9.170 1.00 95.25 97 GLY A C 1
ATOM 754 O O . GLY A 1 97 ? -3.241 5.552 8.324 1.00 95.25 97 GLY A O 1
ATOM 755 N N . SER A 1 98 ? -2.568 5.848 10.443 1.00 94.62 98 SER A N 1
ATOM 756 C CA . SER A 1 98 ? -3.849 6.360 10.941 1.00 94.62 98 SER A CA 1
ATOM 757 C C . SER A 1 98 ? -3.696 7.708 11.641 1.00 94.62 98 SER A C 1
ATOM 759 O O . SER A 1 98 ? -2.663 7.999 12.242 1.00 94.62 98 SER A O 1
ATOM 761 N N . LYS A 1 99 ? -4.738 8.546 11.580 1.00 91.62 99 LYS A N 1
ATOM 762 C CA . LYS A 1 99 ? -4.827 9.830 12.286 1.00 91.62 99 LYS A CA 1
ATOM 763 C C . LYS A 1 99 ? -6.164 9.950 13.020 1.00 91.62 99 LYS A C 1
ATOM 765 O O . LYS A 1 99 ? -7.225 9.963 12.398 1.00 91.62 99 LYS A O 1
ATOM 770 N N . THR A 1 100 ? -6.092 10.110 14.343 1.00 85.88 100 THR A N 1
ATOM 771 C CA . THR A 1 100 ? -7.232 10.419 15.239 1.00 85.88 100 THR A CA 1
ATOM 772 C C . THR A 1 100 ? -6.978 11.665 16.099 1.00 85.88 100 THR A C 1
ATOM 774 O O . THR A 1 100 ? -7.644 11.886 17.108 1.00 85.88 100 THR A O 1
ATOM 777 N N . GLY A 1 101 ? -5.960 12.445 15.732 1.00 82.88 101 GLY A N 1
ATOM 778 C CA . GLY A 1 101 ? -5.412 13.584 16.468 1.00 82.88 101 GLY A CA 1
ATOM 779 C C . GLY A 1 101 ? -3.923 13.686 16.153 1.00 82.88 101 GLY A C 1
ATOM 780 O O . GLY A 1 101 ? -3.519 14.490 15.316 1.00 82.88 101 GLY A O 1
ATOM 781 N N . THR A 1 102 ? -3.140 12.775 16.733 1.00 87.50 102 THR A N 1
ATOM 782 C CA . THR A 1 102 ? -1.757 12.497 16.319 1.00 87.50 102 THR A CA 1
ATOM 783 C C . THR A 1 102 ? -1.724 11.572 15.111 1.00 87.50 102 THR A C 1
ATOM 785 O O . THR A 1 102 ? -2.718 10.897 14.825 1.00 87.50 102 THR A O 1
ATOM 788 N N . PHE A 1 103 ? -0.591 11.530 14.411 1.00 92.56 103 PHE A N 1
ATOM 789 C CA . PHE A 1 103 ? -0.346 10.532 13.383 1.00 92.56 103 PHE A CA 1
ATOM 790 C C . PHE A 1 103 ? 0.357 9.302 13.970 1.00 92.56 103 PHE A C 1
ATOM 792 O O . PHE A 1 103 ? 1.279 9.422 14.783 1.00 92.56 103 PHE A O 1
ATOM 799 N N . LEU A 1 104 ? -0.104 8.117 13.578 1.00 93.00 104 LEU A N 1
ATOM 800 C CA . LEU A 1 104 ? 0.428 6.837 14.025 1.00 93.00 104 LEU A CA 1
ATOM 801 C C . LEU A 1 104 ? 0.787 5.994 12.811 1.00 93.00 104 LEU A C 1
ATOM 803 O O . LEU A 1 104 ? -0.096 5.540 12.084 1.00 93.00 104 LEU A O 1
ATOM 807 N N . ASP A 1 105 ? 2.091 5.830 12.614 1.00 90.81 105 ASP A N 1
ATOM 808 C CA . ASP A 1 105 ? 2.685 5.039 11.546 1.00 90.81 105 ASP A CA 1
ATOM 809 C C . ASP A 1 105 ? 4.188 4.796 11.808 1.00 90.81 105 ASP A C 1
ATOM 811 O O . ASP A 1 105 ? 4.769 5.379 12.737 1.00 90.81 105 ASP A O 1
ATOM 815 N N . GLY A 1 106 ? 4.825 3.947 10.996 1.00 87.12 106 GLY A N 1
ATOM 816 C CA . GLY A 1 106 ? 6.232 3.572 11.128 1.00 87.12 106 GLY A CA 1
ATOM 817 C C . GLY A 1 106 ? 6.525 2.985 12.508 1.00 87.12 106 GLY A C 1
ATOM 818 O O . GLY A 1 106 ? 5.692 2.289 13.085 1.00 87.12 106 GLY A O 1
ATOM 819 N N . ASN A 1 107 ? 7.656 3.360 13.110 1.00 88.69 107 ASN A N 1
ATOM 820 C CA . ASN A 1 107 ? 8.062 2.857 14.428 1.00 88.69 107 ASN A CA 1
ATOM 821 C C . ASN A 1 107 ? 7.053 3.126 15.561 1.00 88.69 107 ASN A C 1
ATOM 823 O O . ASN A 1 107 ? 7.085 2.457 16.590 1.00 88.69 107 ASN A O 1
ATOM 827 N N . ARG A 1 108 ? 6.113 4.064 15.382 1.00 90.12 108 ARG A N 1
ATOM 828 C CA . ARG A 1 108 ? 5.063 4.343 16.376 1.00 90.12 108 ARG A CA 1
ATOM 829 C C . ARG A 1 108 ? 3.963 3.284 16.398 1.00 90.12 108 ARG A C 1
ATOM 831 O O . ARG A 1 108 ? 3.170 3.265 17.336 1.00 90.12 108 ARG A O 1
ATOM 838 N N . ILE A 1 109 ? 3.873 2.433 15.372 1.00 91.75 109 ILE A N 1
ATOM 839 C CA . ILE A 1 109 ? 2.820 1.419 15.295 1.00 91.75 109 ILE A CA 1
ATOM 840 C C . ILE A 1 109 ? 3.081 0.220 16.203 1.00 91.75 109 ILE A C 1
ATOM 842 O O . ILE A 1 109 ? 2.120 -0.425 16.611 1.00 91.75 109 ILE A O 1
ATOM 846 N N . PHE A 1 110 ? 4.343 -0.069 16.537 1.00 90.94 110 PHE A N 1
ATOM 847 C CA . PHE A 1 110 ? 4.740 -1.290 17.250 1.00 90.94 110 PHE A CA 1
ATOM 848 C C . PHE A 1 110 ? 3.970 -1.462 18.567 1.00 90.94 110 PHE A C 1
ATOM 850 O O . PHE A 1 110 ? 3.393 -2.519 18.806 1.00 90.94 110 PHE A O 1
ATOM 857 N N . ASP A 1 111 ? 3.844 -0.392 19.355 1.00 90.62 111 ASP A N 1
ATOM 858 C CA . ASP A 1 111 ? 3.111 -0.410 20.630 1.00 90.62 111 ASP A CA 1
ATOM 859 C C . ASP A 1 111 ? 1.580 -0.382 20.465 1.00 90.62 111 ASP A C 1
ATOM 861 O O . ASP A 1 111 ? 0.828 -0.560 21.427 1.00 90.62 111 ASP A O 1
ATOM 865 N N . ALA A 1 112 ? 1.092 -0.118 19.253 1.00 93.62 112 ALA A N 1
ATOM 866 C CA . ALA A 1 112 ? -0.328 -0.022 18.941 1.00 93.62 112 ALA A CA 1
ATOM 867 C C . ALA A 1 112 ? -0.899 -1.300 18.322 1.00 93.62 112 ALA A C 1
ATOM 869 O O . ALA A 1 112 ? -2.129 -1.432 18.256 1.00 93.62 112 ALA A O 1
ATOM 870 N N . VAL A 1 113 ? -0.048 -2.230 17.874 1.00 94.56 113 VAL A N 1
ATOM 871 C CA . VAL A 1 113 ? -0.478 -3.532 17.356 1.00 94.56 113 VAL A CA 1
ATOM 872 C C . VAL A 1 113 ? -1.304 -4.246 18.426 1.00 94.56 113 VAL A C 1
ATOM 874 O O . VAL A 1 113 ? -0.935 -4.348 19.591 1.00 94.56 113 VAL A O 1
ATOM 877 N N . SER A 1 114 ? -2.485 -4.701 18.023 1.00 93.06 114 SER A N 1
ATOM 878 C CA . SER A 1 114 ? -3.478 -5.316 18.913 1.00 93.06 114 SER A CA 1
ATOM 879 C C . SER A 1 114 ? -4.041 -6.627 18.373 1.00 93.06 114 SER A C 1
ATOM 881 O O . SER A 1 114 ? -4.763 -7.325 19.082 1.00 93.06 114 SER A O 1
ATOM 883 N N . LEU A 1 115 ? -3.736 -6.937 17.114 1.00 93.56 115 LEU A N 1
ATOM 884 C CA . LEU A 1 115 ? -4.105 -8.158 16.425 1.00 93.56 115 LEU A CA 1
ATOM 885 C C . LEU A 1 115 ? -2.980 -8.514 15.456 1.00 93.56 115 LEU A C 1
ATOM 887 O O . LEU A 1 115 ? -2.751 -7.789 14.488 1.00 93.56 115 LEU A O 1
ATOM 891 N N . VAL A 1 116 ? -2.346 -9.656 15.691 1.00 92.81 116 VAL A N 1
ATOM 892 C CA . VAL A 1 116 ? -1.488 -10.336 14.719 1.00 92.81 116 VAL A CA 1
ATOM 893 C C . VAL A 1 116 ? -2.309 -11.494 14.166 1.00 92.81 116 VAL A C 1
ATOM 895 O O . VAL A 1 116 ? -2.544 -12.492 14.846 1.00 92.81 116 VAL A O 1
ATOM 898 N N . GLY A 1 117 ? -2.892 -11.288 12.988 1.00 91.31 117 GLY A N 1
ATOM 899 C CA . GLY A 1 117 ? -3.716 -12.289 12.325 1.00 91.31 117 GLY A CA 1
ATOM 900 C C . GLY A 1 117 ? -2.882 -13.239 11.463 1.00 91.31 117 GLY A C 1
ATOM 901 O O . GLY A 1 117 ? -1.654 -13.177 11.475 1.00 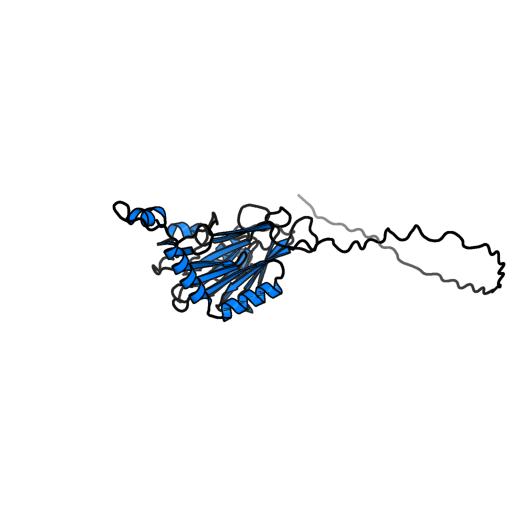91.31 117 GLY A O 1
ATOM 902 N N . PRO A 1 118 ? -3.553 -14.099 10.674 1.00 91.44 118 PRO A N 1
ATOM 903 C CA . PRO A 1 118 ? -2.905 -14.900 9.644 1.00 91.44 118 PRO A CA 1
ATOM 904 C C . PRO A 1 118 ? -1.868 -14.119 8.832 1.00 91.44 118 PRO A C 1
ATOM 906 O O . PRO A 1 118 ? -2.186 -13.047 8.325 1.00 91.44 118 PRO A O 1
ATOM 909 N N . HIS A 1 119 ? -0.679 -14.690 8.653 1.00 91.69 119 HIS A N 1
ATOM 910 C CA . HIS A 1 119 ? 0.373 -14.135 7.806 1.00 91.69 119 HIS A CA 1
ATOM 911 C C . HIS A 1 119 ? 1.043 -15.256 7.003 1.00 91.69 119 HIS A C 1
ATOM 913 O O . HIS A 1 119 ? 1.834 -16.045 7.525 1.00 91.69 119 HIS A O 1
ATOM 919 N N . ALA A 1 120 ? 0.692 -15.358 5.723 1.00 91.31 120 ALA A N 1
ATOM 920 C CA . ALA A 1 120 ? 1.226 -16.370 4.828 1.00 91.31 120 ALA A CA 1
ATOM 921 C C . ALA A 1 120 ? 2.641 -15.981 4.352 1.00 91.31 120 ALA A C 1
ATOM 923 O O . ALA A 1 120 ? 2.798 -14.902 3.777 1.00 91.31 120 ALA A O 1
ATOM 924 N N . PRO A 1 121 ? 3.663 -16.849 4.504 1.00 87.50 121 PRO A N 1
ATOM 925 C CA . PRO A 1 121 ? 5.033 -16.538 4.079 1.00 87.50 121 PRO A CA 1
ATOM 926 C C . PRO A 1 121 ? 5.187 -16.239 2.581 1.00 87.50 121 PRO A C 1
ATOM 928 O O . PRO A 1 121 ? 6.137 -15.574 2.191 1.00 87.50 121 PRO A O 1
ATOM 931 N N . ASP A 1 122 ? 4.262 -16.729 1.751 1.00 89.12 122 ASP A N 1
ATOM 932 C CA . ASP A 1 122 ? 4.217 -16.520 0.297 1.00 89.12 122 ASP A CA 1
ATOM 933 C C . ASP A 1 122 ? 3.476 -15.226 -0.114 1.00 89.12 122 ASP A C 1
ATOM 935 O O . ASP A 1 122 ? 3.262 -14.981 -1.305 1.00 89.12 122 ASP A O 1
ATOM 939 N N . GLY A 1 123 ? 3.031 -14.420 0.858 1.00 92.94 123 GLY A N 1
ATOM 940 C CA . GLY A 1 123 ? 2.240 -13.207 0.635 1.00 92.94 123 GLY A CA 1
ATOM 941 C C . GLY A 1 123 ? 0.810 -13.479 0.157 1.00 92.94 123 GLY A C 1
ATOM 942 O O . GLY A 1 123 ? 0.097 -12.552 -0.232 1.00 92.94 123 GLY A O 1
ATOM 943 N N . SER A 1 124 ? 0.354 -14.739 0.164 1.00 94.62 124 SER A N 1
ATOM 944 C CA . SER A 1 124 ? -0.979 -15.090 -0.337 1.00 94.62 124 SER A CA 1
ATOM 945 C C . SER A 1 124 ? -2.112 -14.544 0.529 1.00 94.62 124 SER A C 1
ATOM 947 O O . SER A 1 124 ? -3.215 -14.365 0.013 1.00 94.62 124 SER A O 1
ATOM 949 N N . TYR A 1 125 ? -1.865 -14.246 1.804 1.00 96.62 125 TYR A N 1
ATOM 950 C CA . TYR A 1 125 ? -2.831 -13.613 2.697 1.00 96.62 125 TYR A CA 1
ATOM 951 C C . TYR A 1 125 ? -2.145 -13.051 3.947 1.00 96.62 125 TYR A C 1
ATOM 953 O O . TYR A 1 125 ? -1.267 -13.706 4.511 1.00 96.62 125 TYR A O 1
ATOM 961 N N . SER A 1 126 ? -2.565 -11.872 4.401 1.00 96.81 126 SER A N 1
ATOM 962 C CA . SER A 1 126 ? -2.095 -11.267 5.646 1.00 96.81 126 SER A CA 1
ATOM 963 C C . SER A 1 126 ? -3.191 -10.437 6.313 1.00 96.81 126 SER A C 1
ATOM 965 O O . SER A 1 126 ? -3.919 -9.710 5.635 1.00 96.81 126 SER A O 1
ATOM 967 N N . LEU A 1 127 ? -3.262 -10.488 7.644 1.00 97.25 127 LEU A N 1
ATOM 968 C CA . LEU A 1 127 ? -4.153 -9.672 8.466 1.00 97.25 127 LEU A CA 1
ATOM 969 C C . LEU A 1 127 ? -3.406 -9.090 9.669 1.00 97.25 127 LEU A C 1
ATOM 971 O O . LEU A 1 127 ? -2.873 -9.819 10.500 1.00 97.25 127 LEU A O 1
ATOM 975 N N . LEU A 1 128 ? -3.458 -7.770 9.804 1.00 96.94 128 LEU A N 1
ATOM 976 C CA . LEU A 1 128 ? -2.922 -7.014 10.929 1.00 96.94 128 LEU A CA 1
ATOM 977 C C . LEU A 1 128 ? -4.007 -6.098 11.494 1.00 96.94 128 LEU A C 1
ATOM 979 O O . LEU A 1 128 ? -4.824 -5.557 10.745 1.00 96.94 128 LEU A O 1
ATOM 983 N N . GLY A 1 129 ? -3.997 -5.859 12.804 1.00 96.19 129 GLY A N 1
ATOM 984 C CA . GLY A 1 129 ? -4.798 -4.795 13.394 1.00 96.19 129 GLY A CA 1
ATOM 985 C C . GLY A 1 129 ? -4.111 -4.046 14.528 1.00 96.19 129 GLY A C 1
ATOM 986 O O . GLY A 1 129 ? -3.388 -4.622 15.340 1.00 96.19 129 GLY A O 1
ATOM 987 N N . TRP A 1 130 ? -4.385 -2.749 14.623 1.00 95.81 130 TRP A N 1
ATOM 988 C CA . TRP A 1 130 ? -3.837 -1.851 15.640 1.00 95.81 130 TRP A CA 1
ATOM 989 C C . TRP A 1 130 ? -4.921 -0.954 16.244 1.00 95.81 130 TRP A C 1
ATOM 991 O O . TRP A 1 130 ? -6.021 -0.823 15.704 1.00 95.81 130 TRP A O 1
ATOM 1001 N N . ARG A 1 131 ? -4.630 -0.340 17.393 1.00 94.00 131 ARG A N 1
ATOM 1002 C CA . ARG A 1 131 ? -5.532 0.593 18.088 1.00 94.00 131 ARG A CA 1
ATOM 1003 C C . ARG A 1 131 ? -4.878 1.958 18.228 1.00 94.00 131 ARG A C 1
ATOM 1005 O O . ARG A 1 131 ? -3.893 2.111 18.944 1.00 94.00 131 ARG A O 1
ATOM 1012 N N . HIS A 1 132 ? -5.472 2.973 17.607 1.00 90.62 132 HIS A N 1
ATOM 1013 C CA . HIS A 1 132 ? -4.977 4.347 17.686 1.00 90.62 132 HIS A CA 1
ATOM 1014 C C . HIS A 1 132 ? -5.634 5.110 18.843 1.00 90.62 132 HIS A C 1
ATOM 1016 O O . HIS A 1 132 ? -6.746 5.625 18.732 1.00 90.62 132 HIS A O 1
ATOM 1022 N N . ARG A 1 133 ? -4.931 5.194 19.979 1.00 83.62 133 ARG A N 1
ATOM 1023 C CA . ARG A 1 133 ? -5.400 5.918 21.174 1.00 83.62 133 ARG A CA 1
ATOM 1024 C C . ARG A 1 133 ? -5.691 7.406 20.879 1.00 83.62 133 ARG A C 1
ATOM 1026 O O . ARG A 1 133 ? -4.995 8.012 20.071 1.00 83.62 133 ARG A O 1
ATOM 1033 N N . PRO A 1 134 ? -6.688 8.017 21.557 1.00 76.62 134 PRO A N 1
ATOM 1034 C CA . PRO A 1 134 ? -7.469 7.470 22.674 1.00 76.62 134 PRO A CA 1
ATOM 1035 C C . PRO A 1 134 ? -8.571 6.491 22.244 1.00 76.62 134 PRO A C 1
ATOM 1037 O O . PRO A 1 134 ? -9.119 5.781 23.088 1.00 76.62 134 PRO A O 1
ATOM 1040 N N . ARG A 1 135 ? -8.876 6.403 20.944 1.00 70.56 135 ARG A N 1
ATOM 1041 C CA . ARG A 1 135 ? -9.862 5.461 20.415 1.00 70.56 135 ARG A CA 1
ATOM 1042 C C . ARG A 1 135 ? -9.322 4.031 20.547 1.00 70.56 135 ARG A C 1
ATOM 1044 O O . ARG A 1 135 ? -8.325 3.651 19.952 1.00 70.56 135 ARG A O 1
ATOM 1051 N N . ALA A 1 136 ? -10.000 3.201 21.334 1.00 71.25 136 ALA A N 1
ATOM 1052 C CA . ALA A 1 136 ? -9.665 1.778 21.456 1.00 71.25 136 ALA A CA 1
ATOM 1053 C C . ALA A 1 136 ? -10.226 0.922 20.300 1.00 71.25 136 ALA A C 1
ATOM 1055 O O . ALA A 1 136 ? -10.086 -0.301 20.314 1.00 71.25 136 ALA A O 1
ATOM 1056 N N . ALA A 1 137 ? -10.891 1.544 19.320 1.00 84.25 137 ALA A N 1
ATOM 1057 C CA . ALA A 1 137 ? -11.414 0.842 18.160 1.00 84.25 137 ALA A CA 1
ATOM 1058 C C . ALA A 1 137 ? -10.263 0.304 17.305 1.00 84.25 137 ALA A C 1
ATOM 1060 O O . ALA A 1 137 ? -9.249 0.971 17.110 1.00 84.25 137 ALA A O 1
ATOM 1061 N N . THR A 1 138 ? -10.429 -0.927 16.828 1.00 91.06 138 THR A N 1
ATOM 1062 C CA . THR A 1 138 ? -9.395 -1.613 16.053 1.00 91.06 138 THR A CA 1
ATOM 1063 C C . THR A 1 138 ? -9.466 -1.172 14.599 1.00 91.06 138 THR A C 1
ATOM 1065 O O . THR A 1 138 ? -10.539 -1.177 13.993 1.00 91.06 138 THR A O 1
ATOM 1068 N N . ILE A 1 139 ? -8.314 -0.787 14.071 1.00 95.50 139 ILE A N 1
ATOM 1069 C CA . ILE A 1 139 ? -8.059 -0.541 12.659 1.00 95.50 139 ILE A CA 1
ATOM 1070 C C . ILE A 1 139 ? -7.458 -1.825 12.102 1.00 95.50 139 ILE A C 1
ATOM 1072 O O . ILE A 1 139 ? -6.569 -2.388 12.736 1.00 95.50 139 ILE A O 1
ATOM 1076 N N . THR A 1 140 ? -7.944 -2.312 10.963 1.00 97.06 140 THR A N 1
ATOM 1077 C CA . THR A 1 140 ? -7.436 -3.548 10.352 1.00 97.06 140 THR A CA 1
ATOM 1078 C C . THR A 1 140 ? -6.898 -3.293 8.957 1.00 97.06 140 THR A C 1
ATOM 1080 O O . THR A 1 140 ? -7.602 -2.696 8.140 1.00 97.06 140 THR A O 1
ATOM 1083 N N . LEU A 1 141 ? -5.707 -3.820 8.685 1.00 98.06 141 LEU A N 1
ATOM 1084 C CA . LEU A 1 141 ? -5.118 -3.970 7.362 1.00 98.06 141 LEU A CA 1
ATOM 1085 C C . LEU A 1 141 ? -5.156 -5.446 6.982 1.00 98.06 141 LEU A C 1
ATOM 1087 O O . LEU A 1 141 ? -4.517 -6.285 7.611 1.00 98.06 141 LEU A O 1
ATOM 1091 N N . GLU A 1 142 ? -5.894 -5.746 5.928 1.00 98.19 142 GLU A N 1
ATOM 1092 C CA . GLU A 1 142 ? -5.960 -7.068 5.326 1.00 98.19 142 GLU A CA 1
ATOM 1093 C C . GLU A 1 142 ? -5.507 -6.963 3.879 1.00 98.19 142 GLU A C 1
ATOM 1095 O O . GLU A 1 142 ? -5.955 -6.071 3.159 1.00 98.19 142 GLU A O 1
ATOM 1100 N N . TRP A 1 143 ? -4.614 -7.842 3.440 1.00 98.56 143 TRP A N 1
ATOM 1101 C CA . TRP A 1 143 ? -4.105 -7.792 2.076 1.00 98.56 143 TRP A CA 1
ATOM 1102 C C . TRP A 1 143 ? -3.737 -9.173 1.542 1.00 98.56 143 TRP A C 1
ATOM 1104 O O . TRP A 1 143 ? -3.538 -10.135 2.285 1.00 98.56 143 TRP A O 1
ATOM 1114 N N . SER A 1 144 ? -3.678 -9.274 0.217 1.00 98.50 144 SER A N 1
ATOM 1115 C CA . SER A 1 144 ? -3.287 -10.490 -0.486 1.00 98.50 144 SER A CA 1
ATOM 1116 C C . SER A 1 144 ? -2.565 -10.156 -1.781 1.00 98.50 144 SER A C 1
ATOM 1118 O O . SER A 1 144 ? -3.008 -9.303 -2.557 1.00 98.50 144 SER A O 1
ATOM 1120 N N . ARG A 1 145 ? -1.483 -10.889 -2.048 1.00 98.00 145 ARG A N 1
ATOM 1121 C CA . ARG A 1 145 ? -0.905 -11.007 -3.382 1.00 98.00 145 ARG A CA 1
ATOM 1122 C C . ARG A 1 145 ? -1.838 -11.838 -4.270 1.00 98.00 145 ARG A C 1
ATOM 1124 O O . ARG A 1 145 ? -2.130 -13.011 -3.992 1.00 98.00 145 ARG A O 1
ATOM 1131 N N . ILE A 1 146 ? -2.313 -11.228 -5.354 1.00 97.38 146 ILE A N 1
ATOM 1132 C CA . ILE A 1 146 ? -3.259 -11.869 -6.282 1.00 97.38 146 ILE A CA 1
ATOM 1133 C C . ILE A 1 146 ? -2.589 -12.405 -7.546 1.00 97.38 146 ILE A C 1
ATOM 1135 O O . ILE A 1 146 ? -3.095 -13.361 -8.127 1.00 97.38 146 ILE A O 1
ATOM 1139 N N . ASP A 1 147 ? -1.439 -11.844 -7.911 1.00 96.31 147 ASP A N 1
ATOM 1140 C CA . ASP A 1 147 ? -0.555 -12.304 -8.981 1.00 96.31 147 ASP A CA 1
ATOM 1141 C C . ASP A 1 147 ? 0.901 -11.938 -8.644 1.00 96.31 147 ASP A C 1
ATOM 1143 O O . ASP A 1 147 ? 1.187 -11.433 -7.557 1.00 96.31 147 ASP A O 1
ATOM 1147 N N . GLU A 1 148 ? 1.843 -12.185 -9.554 1.00 95.69 148 GLU A N 1
ATOM 1148 C CA . GLU A 1 148 ? 3.264 -11.961 -9.285 1.00 95.69 148 GLU A CA 1
ATOM 1149 C C . GLU A 1 148 ? 3.622 -10.519 -8.890 1.00 95.69 148 GLU A C 1
ATOM 1151 O O . GLU A 1 148 ? 4.581 -10.321 -8.151 1.00 95.69 148 GLU A O 1
ATOM 1156 N N . THR A 1 149 ? 2.838 -9.531 -9.318 1.00 97.56 149 THR A N 1
ATOM 1157 C CA . THR A 1 149 ? 3.166 -8.097 -9.249 1.00 97.56 149 THR A CA 1
ATOM 1158 C C . THR A 1 149 ? 2.088 -7.239 -8.590 1.00 97.56 149 THR A C 1
ATOM 1160 O O . THR A 1 149 ? 2.277 -6.030 -8.468 1.00 97.56 149 THR A O 1
ATOM 1163 N N . THR A 1 150 ? 0.961 -7.830 -8.186 1.00 98.62 150 THR A N 1
ATOM 1164 C CA . THR A 1 150 ? -0.216 -7.095 -7.708 1.00 98.62 150 THR A CA 1
ATOM 1165 C C . THR A 1 150 ? -0.636 -7.522 -6.304 1.00 98.62 150 THR A C 1
ATOM 1167 O O . THR A 1 150 ? -0.834 -8.708 -6.018 1.00 98.62 150 THR A O 1
ATOM 1170 N N . VAL A 1 151 ? -0.891 -6.522 -5.464 1.00 98.69 151 VAL A N 1
ATOM 1171 C CA . VAL A 1 151 ? -1.548 -6.645 -4.162 1.00 98.69 151 VAL A CA 1
ATOM 1172 C C . VAL A 1 151 ? -2.908 -5.969 -4.199 1.00 98.69 151 VAL A C 1
ATOM 1174 O O . VAL A 1 151 ? -3.053 -4.875 -4.743 1.00 98.69 151 VAL A O 1
ATOM 1177 N N . VAL A 1 152 ? -3.889 -6.598 -3.560 1.00 98.75 152 VAL A N 1
ATOM 1178 C CA . VAL A 1 152 ? -5.145 -5.950 -3.169 1.00 98.75 152 VAL A CA 1
ATOM 1179 C C . VAL A 1 152 ? -5.241 -5.919 -1.654 1.00 98.75 152 VAL A C 1
ATOM 1181 O O . VAL A 1 152 ? -4.748 -6.831 -0.985 1.00 98.75 152 VAL A O 1
ATOM 1184 N N . GLY A 1 153 ? -5.905 -4.908 -1.109 1.00 98.38 153 GLY A N 1
ATOM 1185 C CA . GLY A 1 153 ? -6.132 -4.841 0.324 1.00 98.38 153 GLY A CA 1
ATOM 1186 C C . GLY A 1 153 ? -7.397 -4.109 0.730 1.00 98.38 153 GLY A C 1
ATOM 1187 O O . GLY A 1 153 ? -8.036 -3.413 -0.062 1.00 98.38 153 GLY A O 1
ATOM 1188 N N . ARG A 1 154 ? -7.750 -4.319 1.994 1.00 98.06 154 ARG A N 1
ATOM 1189 C CA . ARG A 1 154 ? -8.939 -3.836 2.684 1.00 98.06 154 ARG A CA 1
ATOM 1190 C C . ARG A 1 154 ? -8.531 -3.218 4.013 1.00 98.06 154 ARG A C 1
ATOM 1192 O O . ARG A 1 154 ? -7.810 -3.814 4.809 1.00 98.06 154 ARG A O 1
ATOM 1199 N N . LEU A 1 155 ? -9.046 -2.022 4.249 1.00 97.88 155 LEU A N 1
ATOM 1200 C CA . LEU A 1 155 ? -8.836 -1.211 5.434 1.00 97.88 155 LEU A CA 1
ATOM 1201 C C . LEU A 1 155 ? -10.179 -0.986 6.117 1.00 97.88 155 LEU A C 1
ATOM 1203 O O . LEU A 1 155 ? -11.108 -0.448 5.511 1.00 97.88 155 LEU A O 1
ATOM 1207 N N . LYS A 1 156 ? -10.298 -1.375 7.386 1.00 96.50 156 LYS A N 1
ATOM 1208 C CA . LYS A 1 156 ? -11.489 -1.078 8.196 1.00 96.50 156 LYS A CA 1
ATOM 1209 C C . LYS A 1 156 ? -11.072 -0.254 9.397 1.00 96.50 156 LYS A C 1
ATOM 1211 O O . LYS A 1 156 ? -10.169 -0.642 10.129 1.00 96.50 156 LYS A O 1
ATOM 1216 N N . ALA A 1 157 ? -11.754 0.864 9.605 1.00 94.44 157 ALA A N 1
ATOM 1217 C CA . ALA A 1 157 ? -11.637 1.678 10.807 1.00 94.44 157 ALA A CA 1
ATOM 1218 C C . ALA A 1 157 ? -12.940 2.462 11.035 1.00 94.44 157 ALA A C 1
ATOM 1220 O O . ALA A 1 157 ? -13.757 2.573 10.115 1.00 94.44 157 ALA A O 1
ATOM 1221 N N . PRO A 1 158 ? -13.166 3.004 12.243 1.00 91.12 158 PRO A N 1
ATOM 1222 C CA . PRO A 1 158 ? -14.260 3.942 12.485 1.00 91.12 158 PRO A CA 1
ATOM 1223 C C . PRO A 1 158 ? -14.224 5.146 11.533 1.00 91.12 158 PRO A C 1
ATOM 1225 O O . PRO A 1 158 ? -13.152 5.586 11.130 1.00 91.12 158 PRO A O 1
ATOM 1228 N N . GLN A 1 159 ? -15.393 5.699 11.198 1.00 87.75 159 GLN A N 1
ATOM 1229 C CA . GLN A 1 159 ? -15.527 6.794 10.221 1.00 87.75 159 GLN A CA 1
ATOM 1230 C C . GLN A 1 159 ? -14.849 8.108 10.647 1.00 87.75 159 GLN A C 1
ATOM 1232 O O . GLN A 1 159 ? -14.587 8.960 9.805 1.00 87.75 159 GLN A O 1
ATOM 1237 N N . ASP A 1 160 ? -14.570 8.284 11.939 1.00 85.94 160 ASP A N 1
ATOM 1238 C CA . ASP A 1 160 ? -13.843 9.434 12.479 1.00 85.94 160 ASP A CA 1
ATOM 1239 C C . ASP A 1 160 ? -12.313 9.272 12.419 1.00 85.94 160 ASP A C 1
ATOM 1241 O O . ASP A 1 160 ? -11.584 10.186 12.800 1.00 85.94 160 ASP A O 1
ATOM 1245 N N . VAL A 1 161 ? -11.813 8.134 11.922 1.00 91.38 161 VAL A N 1
ATOM 1246 C CA . VAL A 1 161 ? -10.390 7.914 11.645 1.00 91.38 161 VAL A CA 1
ATOM 1247 C C . VAL A 1 161 ? -10.071 8.344 10.216 1.00 91.38 161 VAL A C 1
ATOM 1249 O O . VAL A 1 161 ? -10.756 7.967 9.263 1.00 91.38 161 VAL A O 1
ATOM 1252 N N . GLN A 1 162 ? -8.982 9.088 10.053 1.00 93.44 162 GLN A N 1
ATOM 1253 C CA . GLN A 1 162 ? -8.380 9.316 8.742 1.00 93.44 162 GLN A CA 1
ATOM 1254 C C . GLN A 1 162 ? -7.249 8.315 8.524 1.00 93.44 162 GLN A C 1
ATOM 1256 O O . GLN A 1 162 ? -6.458 8.055 9.431 1.00 93.44 162 GLN A O 1
ATOM 1261 N N . LEU A 1 163 ? -7.182 7.749 7.326 1.00 96.31 163 LEU A N 1
ATOM 1262 C CA . LEU A 1 163 ? -6.132 6.830 6.907 1.00 96.31 163 LEU A CA 1
ATOM 1263 C C . LEU A 1 163 ? -5.182 7.555 5.964 1.00 96.31 163 LEU A C 1
ATOM 1265 O O . LEU A 1 163 ? -5.597 8.447 5.219 1.00 96.31 163 LEU A O 1
ATOM 1269 N N . VAL A 1 164 ? -3.915 7.160 6.003 1.00 97.31 164 VAL A N 1
ATOM 1270 C CA . VAL A 1 164 ? -2.889 7.641 5.083 1.00 97.31 164 VAL A CA 1
ATOM 1271 C C . VAL A 1 164 ? -2.246 6.439 4.421 1.00 97.31 164 VAL A C 1
ATOM 1273 O O . VAL A 1 164 ? -1.667 5.60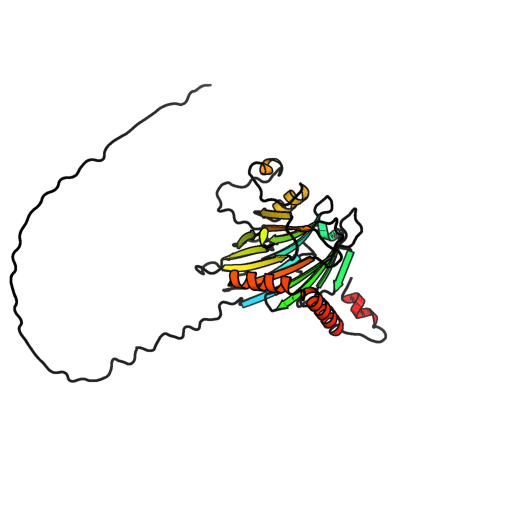1 5.103 1.00 97.31 164 VAL A O 1
ATOM 1276 N N . LEU A 1 165 ? -2.356 6.351 3.099 1.00 97.81 165 LEU A N 1
ATOM 1277 C CA . LEU A 1 165 ? -1.556 5.427 2.308 1.00 97.81 165 LEU A CA 1
ATOM 1278 C C . LEU A 1 165 ? -0.278 6.147 1.908 1.00 97.81 165 LEU A C 1
ATOM 1280 O O . LEU A 1 165 ? -0.332 7.154 1.205 1.00 97.81 165 LEU A O 1
ATOM 1284 N N . GLU A 1 166 ? 0.853 5.631 2.363 1.00 96.25 166 GLU A N 1
ATOM 1285 C CA . GLU A 1 166 ? 2.177 6.152 2.051 1.00 96.25 166 GLU A CA 1
ATOM 1286 C C . GLU A 1 166 ? 2.855 5.231 1.048 1.00 96.25 166 GLU A C 1
ATOM 1288 O O . GLU A 1 166 ? 2.796 4.016 1.210 1.00 96.25 166 GLU A O 1
ATOM 1293 N N . ALA A 1 167 ? 3.508 5.800 0.040 1.00 95.62 167 ALA A N 1
ATOM 1294 C CA . ALA A 1 167 ? 4.435 5.097 -0.835 1.00 95.62 167 ALA A CA 1
ATOM 1295 C C . ALA A 1 167 ? 5.828 5.682 -0.635 1.00 95.62 167 ALA A C 1
ATOM 1297 O O . ALA A 1 167 ? 5.979 6.903 -0.565 1.00 95.62 167 ALA A O 1
ATOM 1298 N N . TYR A 1 168 ? 6.837 4.832 -0.510 1.00 91.56 168 TYR A N 1
ATOM 1299 C CA . TYR A 1 168 ? 8.180 5.273 -0.158 1.00 91.56 168 TYR A CA 1
ATOM 1300 C C . TYR A 1 168 ? 9.248 4.296 -0.645 1.00 91.56 168 TYR A C 1
ATOM 1302 O O . TYR A 1 168 ? 8.944 3.202 -1.125 1.00 91.56 168 TYR A O 1
ATOM 1310 N N . SER A 1 169 ? 10.511 4.707 -0.573 1.00 83.38 169 SER A N 1
ATOM 1311 C CA . SER A 1 169 ? 11.628 3.794 -0.802 1.00 83.38 169 SER A CA 1
ATOM 1312 C C . SER A 1 169 ? 11.937 2.964 0.443 1.00 83.38 169 SER A C 1
ATOM 1314 O O . SER A 1 169 ? 12.298 3.552 1.465 1.00 83.38 169 SER A O 1
ATOM 1316 N N . PRO A 1 170 ? 11.879 1.624 0.381 1.00 77.31 170 PRO A N 1
ATOM 1317 C CA . PRO A 1 170 ? 12.264 0.794 1.513 1.00 77.31 170 PRO A CA 1
ATOM 1318 C C . PRO A 1 170 ? 13.790 0.747 1.702 1.00 77.31 170 PRO A C 1
ATOM 1320 O O . PRO A 1 170 ? 14.547 0.541 0.751 1.00 77.31 170 PRO A O 1
ATOM 1323 N N . GLY A 1 171 ? 14.229 0.848 2.960 1.00 68.31 171 GLY A N 1
ATOM 1324 C CA . GLY A 1 171 ? 15.619 0.652 3.385 1.00 68.31 171 GLY A CA 1
ATOM 1325 C C . GLY A 1 171 ? 16.536 1.878 3.262 1.00 68.31 171 GLY A C 1
ATOM 1326 O O . GLY A 1 171 ? 16.236 2.859 2.588 1.00 68.31 171 GLY A O 1
ATOM 1327 N N . ALA A 1 172 ? 17.690 1.803 3.934 1.00 55.19 172 ALA A N 1
ATOM 1328 C CA . ALA A 1 172 ? 18.748 2.809 3.868 1.00 55.19 172 ALA A CA 1
ATOM 1329 C C . ALA A 1 172 ? 19.640 2.549 2.640 1.00 55.19 172 ALA A C 1
ATOM 1331 O O . ALA A 1 172 ? 20.563 1.738 2.688 1.00 55.19 172 ALA A O 1
ATOM 1332 N N . GLY A 1 173 ? 19.338 3.199 1.521 1.00 59.16 173 GLY A N 1
ATOM 1333 C CA . GLY A 1 173 ? 20.138 3.140 0.300 1.00 59.16 173 GLY A CA 1
ATOM 1334 C C . GLY A 1 173 ? 19.759 4.252 -0.672 1.00 59.16 173 GLY A C 1
ATOM 1335 O O . GLY A 1 173 ? 18.737 4.915 -0.488 1.00 59.16 173 GLY A O 1
ATOM 1336 N N . ASP A 1 174 ? 20.581 4.446 -1.703 1.00 58.09 174 ASP A N 1
ATOM 1337 C CA . ASP A 1 174 ? 20.334 5.430 -2.758 1.00 58.09 174 ASP A CA 1
ATOM 1338 C C . ASP A 1 174 ? 19.162 4.967 -3.632 1.00 58.09 174 ASP A C 1
ATOM 1340 O O . ASP A 1 174 ? 19.319 4.249 -4.618 1.00 58.09 174 ASP A O 1
ATOM 1344 N N . PHE A 1 175 ? 17.949 5.345 -3.237 1.00 67.12 175 PHE A N 1
ATOM 1345 C CA . PHE A 1 175 ? 16.768 5.194 -4.072 1.00 67.12 175 PHE A CA 1
ATOM 1346 C C . PHE A 1 175 ? 16.897 6.086 -5.302 1.00 67.12 175 PHE A C 1
ATOM 1348 O O . PHE A 1 175 ? 16.813 7.311 -5.207 1.00 67.12 175 PHE A O 1
ATOM 1355 N N . ALA A 1 176 ? 17.051 5.469 -6.469 1.00 72.25 176 ALA A N 1
ATOM 1356 C CA . ALA A 1 176 ? 17.098 6.175 -7.748 1.00 72.25 176 ALA A CA 1
ATOM 1357 C C . ALA A 1 176 ? 15.697 6.466 -8.323 1.00 72.25 176 ALA A C 1
ATOM 1359 O O . ALA A 1 176 ? 15.564 6.853 -9.486 1.00 72.25 176 ALA A O 1
ATOM 1360 N N . GLY A 1 177 ? 14.640 6.235 -7.539 1.00 78.94 177 GLY A N 1
ATOM 1361 C CA . GLY A 1 177 ? 13.268 6.441 -7.971 1.00 78.94 177 GLY A CA 1
ATOM 1362 C C . GLY A 1 177 ? 12.684 7.801 -7.600 1.00 78.94 177 GLY A C 1
ATOM 1363 O O . GLY A 1 177 ? 13.299 8.611 -6.910 1.00 78.94 177 GLY A O 1
ATOM 1364 N N . THR A 1 178 ? 11.467 8.054 -8.072 1.00 88.50 178 THR A N 1
ATOM 1365 C CA . THR A 1 178 ? 10.681 9.250 -7.762 1.00 88.50 178 THR A CA 1
ATOM 1366 C C . THR A 1 178 ? 9.196 8.918 -7.707 1.00 88.50 178 THR A C 1
ATOM 1368 O O . THR A 1 178 ? 8.721 8.042 -8.434 1.00 88.50 178 THR A O 1
ATOM 1371 N N . TYR A 1 179 ? 8.456 9.631 -6.861 1.00 92.38 179 TYR A N 1
ATOM 1372 C CA . TYR A 1 179 ? 7.006 9.518 -6.761 1.00 92.38 179 TYR A CA 1
ATOM 1373 C C . TYR A 1 179 ? 6.275 10.754 -7.298 1.00 92.38 179 TYR A C 1
ATOM 1375 O O . TYR A 1 179 ? 6.755 11.886 -7.238 1.00 92.38 179 TYR A O 1
ATOM 1383 N N . SER A 1 180 ? 5.052 10.531 -7.774 1.00 91.94 180 SER A N 1
ATOM 1384 C CA . SER A 1 180 ? 4.070 11.562 -8.109 1.00 91.94 180 SER A CA 1
ATOM 1385 C C . SER A 1 180 ? 2.689 11.181 -7.567 1.00 91.94 180 SER A C 1
ATOM 1387 O O . SER A 1 180 ? 2.386 10.006 -7.366 1.00 91.94 180 SER A O 1
ATOM 1389 N N . VAL A 1 181 ? 1.839 12.178 -7.322 1.00 92.31 181 VAL A N 1
ATOM 1390 C CA . VAL A 1 181 ? 0.465 11.989 -6.831 1.00 92.31 181 VAL A CA 1
ATOM 1391 C C . VAL A 1 181 ? -0.543 12.452 -7.877 1.00 92.31 181 VAL A C 1
ATOM 1393 O O . VAL A 1 181 ? -0.348 13.478 -8.528 1.00 92.31 181 VAL A O 1
ATOM 1396 N N . ARG A 1 182 ? -1.655 11.727 -7.995 1.00 93.00 182 ARG A N 1
ATOM 1397 C CA . ARG A 1 182 ? -2.839 12.094 -8.782 1.00 93.00 182 ARG A CA 1
ATOM 1398 C C . ARG A 1 182 ? -4.069 12.060 -7.874 1.00 93.00 182 ARG A C 1
ATOM 1400 O O . ARG A 1 182 ? -4.800 11.070 -7.863 1.00 93.00 182 ARG A O 1
ATOM 1407 N N . PRO A 1 183 ? -4.308 13.112 -7.071 1.00 89.81 183 PRO A N 1
ATOM 1408 C CA . PRO A 1 183 ? -5.337 13.080 -6.031 1.00 89.81 183 PRO A CA 1
ATOM 1409 C C . PRO A 1 183 ? -6.756 12.911 -6.582 1.00 89.81 183 PRO A C 1
ATOM 1411 O O . PRO A 1 183 ? -7.577 12.264 -5.941 1.00 89.81 183 PRO A O 1
ATOM 1414 N N . GLN A 1 184 ? -7.041 13.439 -7.780 1.00 88.81 184 GLN A N 1
ATOM 1415 C CA . GLN A 1 184 ? -8.349 13.281 -8.433 1.00 88.81 184 GLN A CA 1
ATOM 1416 C C . GLN A 1 184 ? -8.618 11.832 -8.860 1.00 88.81 184 GLN A C 1
ATOM 1418 O O . GLN A 1 184 ? -9.768 11.412 -8.922 1.00 88.81 184 GLN A O 1
ATOM 1423 N N . GLU A 1 185 ? -7.554 11.078 -9.134 1.00 93.12 185 GLU A N 1
ATOM 1424 C CA . GLU A 1 185 ? -7.594 9.646 -9.431 1.00 93.12 185 GLU A CA 1
ATOM 1425 C C . GLU A 1 185 ? -7.387 8.807 -8.158 1.00 93.12 185 GLU A C 1
ATOM 1427 O O . GLU A 1 185 ? -7.386 7.591 -8.229 1.00 93.12 185 GLU A O 1
ATOM 1432 N N . ALA A 1 186 ? -7.206 9.422 -6.983 1.00 96.38 186 ALA A N 1
ATOM 1433 C CA . ALA A 1 186 ? -6.868 8.727 -5.741 1.00 96.38 186 ALA A CA 1
ATOM 1434 C C . ALA A 1 186 ? -5.655 7.779 -5.869 1.00 96.38 186 ALA A C 1
ATOM 1436 O O . ALA A 1 186 ? -5.651 6.683 -5.305 1.00 96.38 186 ALA A O 1
ATOM 1437 N N . GLN A 1 187 ? -4.630 8.209 -6.616 1.00 98.00 187 GLN A N 1
ATOM 1438 C CA . GLN A 1 187 ? -3.509 7.372 -7.050 1.00 98.00 187 GLN A CA 1
ATOM 1439 C C . GLN A 1 187 ? -2.140 8.002 -6.727 1.00 98.00 187 GLN A C 1
ATOM 1441 O O . GLN A 1 187 ? -1.967 9.222 -6.786 1.00 98.00 187 GLN A O 1
ATOM 1446 N N . ILE A 1 188 ? -1.152 7.160 -6.421 1.00 97.88 188 ILE A N 1
ATOM 1447 C CA . ILE A 1 188 ? 0.283 7.471 -6.411 1.00 97.88 188 ILE A CA 1
ATOM 1448 C C . ILE A 1 188 ? 0.960 6.656 -7.512 1.00 97.88 188 ILE A C 1
ATOM 1450 O O . ILE A 1 188 ? 0.694 5.460 -7.653 1.00 97.88 188 ILE A O 1
ATOM 1454 N N . ASN A 1 189 ? 1.885 7.292 -8.230 1.00 96.69 189 ASN A N 1
ATOM 1455 C CA . ASN A 1 189 ? 2.773 6.629 -9.178 1.00 96.69 189 ASN A CA 1
ATOM 1456 C C . ASN A 1 189 ? 4.213 6.718 -8.679 1.00 96.69 189 ASN A C 1
ATOM 1458 O O . ASN A 1 189 ? 4.637 7.779 -8.226 1.00 96.69 189 ASN A O 1
ATOM 1462 N N . GLY A 1 190 ? 4.961 5.630 -8.807 1.00 94.00 190 GLY A N 1
ATOM 1463 C CA . GLY A 1 190 ? 6.402 5.578 -8.602 1.00 94.00 190 GLY A CA 1
ATOM 1464 C C . GLY A 1 190 ? 7.117 5.182 -9.887 1.00 94.00 190 GLY A C 1
ATOM 1465 O O . GLY A 1 190 ? 6.586 4.426 -10.702 1.00 94.00 190 GLY A O 1
ATOM 1466 N N . GLU A 1 191 ? 8.327 5.688 -10.059 1.00 92.44 191 GLU A N 1
ATOM 1467 C CA . GLU A 1 191 ? 9.235 5.318 -11.140 1.00 92.44 191 GLU A CA 1
ATOM 1468 C C . GLU A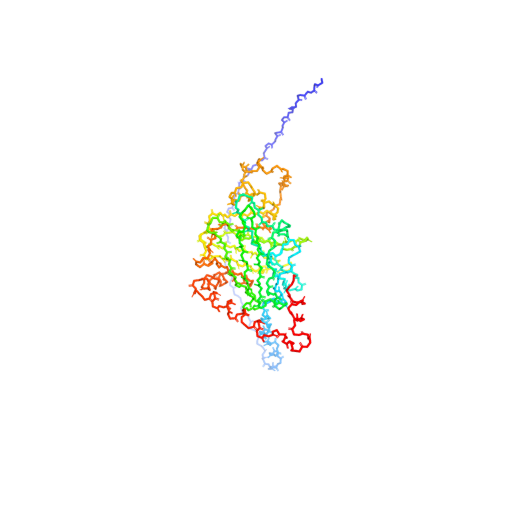 1 191 ? 10.595 5.015 -10.528 1.00 92.44 191 GLU A C 1
ATOM 1470 O O . GLU A 1 191 ? 11.043 5.757 -9.662 1.00 92.44 191 GLU A O 1
ATOM 1475 N N . HIS A 1 192 ? 11.248 3.943 -10.963 1.00 90.69 192 HIS A N 1
ATOM 1476 C CA . HIS A 1 192 ? 12.604 3.592 -10.560 1.00 90.69 192 HIS A CA 1
ATOM 1477 C C . HIS A 1 192 ? 13.438 3.327 -11.809 1.00 90.69 192 HIS A C 1
ATOM 1479 O O . HIS A 1 192 ? 13.227 2.338 -12.517 1.00 90.69 192 HIS A O 1
ATOM 1485 N N . PHE A 1 193 ? 14.386 4.218 -12.088 1.00 87.38 193 PHE A N 1
ATOM 1486 C CA . PHE A 1 193 ? 15.294 4.071 -13.222 1.00 87.38 193 PHE A CA 1
ATOM 1487 C C . PHE A 1 193 ? 16.307 2.959 -12.957 1.00 87.38 193 PHE A C 1
ATOM 1489 O O . PHE A 1 193 ? 16.664 2.693 -11.810 1.00 87.38 193 PHE A O 1
ATOM 1496 N N . VAL A 1 194 ? 16.740 2.288 -14.022 1.00 85.00 194 VAL A N 1
ATOM 1497 C CA . VAL A 1 194 ? 17.765 1.244 -13.952 1.00 85.00 194 VAL A CA 1
ATOM 1498 C C . VAL A 1 194 ? 19.054 1.787 -14.555 1.00 85.00 194 VAL A C 1
ATOM 1500 O O . VAL A 1 194 ? 19.074 2.204 -15.718 1.00 85.00 194 VAL A O 1
ATOM 1503 N N . ASP A 1 195 ? 20.138 1.761 -13.784 1.00 83.25 195 ASP A N 1
ATOM 1504 C CA . ASP A 1 195 ? 21.404 2.349 -14.210 1.00 83.25 195 ASP A CA 1
ATOM 1505 C C . ASP A 1 195 ? 21.967 1.631 -15.435 1.00 83.25 195 ASP A C 1
ATOM 1507 O O . ASP A 1 195 ? 21.942 0.402 -15.541 1.00 83.25 195 ASP A O 1
ATOM 1511 N N . GLY A 1 196 ? 22.478 2.412 -16.389 1.00 80.56 196 GLY A N 1
ATOM 1512 C CA . GLY A 1 196 ? 23.022 1.890 -17.643 1.00 80.56 196 GLY A CA 1
ATOM 1513 C C . GLY A 1 196 ? 21.969 1.375 -18.633 1.00 80.56 196 GLY A C 1
ATOM 1514 O O . GLY A 1 196 ? 22.340 0.875 -19.696 1.00 80.56 196 GLY A O 1
ATOM 1515 N N . VAL A 1 197 ? 20.671 1.521 -18.336 1.00 79.12 197 VAL A N 1
ATOM 1516 C CA . VAL A 1 197 ? 19.573 1.099 -19.215 1.00 79.12 197 VAL A CA 1
ATOM 1517 C C . VAL A 1 197 ? 18.749 2.316 -19.642 1.00 79.12 197 VAL A C 1
ATOM 1519 O O . VAL A 1 197 ? 17.833 2.764 -18.956 1.00 79.12 197 VAL A O 1
ATOM 1522 N N . PHE A 1 198 ? 19.072 2.869 -20.813 1.00 71.06 198 PHE A N 1
ATOM 1523 C CA . PHE A 1 198 ? 18.423 4.081 -21.318 1.00 71.06 198 PHE A CA 1
ATOM 1524 C C . PHE A 1 198 ? 16.909 3.910 -21.508 1.00 71.06 198 PHE A C 1
ATOM 1526 O O . PHE A 1 198 ? 16.453 2.996 -22.195 1.00 71.06 198 PHE A O 1
ATOM 1533 N N . GLY A 1 199 ? 16.144 4.849 -20.944 1.00 68.12 199 GLY A N 1
ATOM 1534 C CA . GLY A 1 199 ? 14.707 4.994 -21.182 1.00 68.12 199 GLY A CA 1
ATOM 1535 C C . GLY A 1 199 ? 13.819 3.928 -20.538 1.00 68.12 199 GLY A C 1
ATOM 1536 O O . GLY A 1 199 ? 12.635 3.884 -20.860 1.00 68.12 199 GLY A O 1
ATOM 1537 N N . LYS A 1 200 ? 14.354 3.076 -19.654 1.00 80.00 200 LYS A N 1
ATOM 1538 C CA . LYS A 1 200 ? 13.558 2.079 -18.930 1.00 80.00 200 LYS A CA 1
ATOM 1539 C C . LYS A 1 200 ? 13.474 2.419 -17.452 1.00 80.00 200 LYS A C 1
ATOM 1541 O O . LYS A 1 200 ? 14.497 2.553 -16.783 1.00 80.00 200 LYS A O 1
ATOM 1546 N N . ALA A 1 201 ? 12.247 2.500 -16.959 1.00 87.69 201 ALA A N 1
ATOM 1547 C CA . ALA A 1 201 ? 11.948 2.592 -15.544 1.00 87.69 201 ALA A CA 1
ATOM 1548 C C . ALA A 1 201 ? 11.011 1.446 -15.162 1.00 87.69 201 ALA A C 1
ATOM 1550 O O . ALA A 1 201 ? 10.078 1.124 -15.899 1.00 87.69 201 ALA A O 1
ATOM 1551 N N . ALA A 1 202 ? 11.266 0.835 -14.009 1.00 93.06 202 ALA A N 1
ATOM 1552 C CA . ALA A 1 202 ? 10.239 0.063 -13.335 1.00 93.06 202 ALA A CA 1
ATOM 1553 C C . ALA A 1 202 ? 9.211 1.050 -12.777 1.00 93.06 202 ALA A C 1
ATOM 1555 O O . ALA A 1 202 ? 9.567 2.091 -12.225 1.00 93.06 202 ALA A O 1
ATOM 1556 N N . HIS A 1 203 ? 7.937 0.732 -12.931 1.00 95.56 203 HIS A N 1
ATOM 1557 C CA . HIS A 1 203 ? 6.836 1.565 -12.485 1.00 95.56 203 HIS A CA 1
ATOM 1558 C C . HIS A 1 203 ? 6.116 0.922 -11.314 1.00 95.56 203 HIS A C 1
ATOM 1560 O O . HIS A 1 203 ? 6.016 -0.301 -11.207 1.00 95.56 203 HIS A O 1
ATOM 1566 N N . PHE A 1 204 ? 5.551 1.781 -10.481 1.00 97.31 204 PHE A N 1
ATOM 1567 C CA . PHE A 1 204 ? 4.682 1.438 -9.376 1.00 97.31 204 PHE A CA 1
ATOM 1568 C C . PHE A 1 204 ? 3.409 2.270 -9.469 1.00 97.31 204 PHE A C 1
ATOM 1570 O O . PHE A 1 204 ? 3.460 3.464 -9.757 1.00 97.31 204 PHE A O 1
ATOM 1577 N N . VAL A 1 205 ? 2.263 1.646 -9.229 1.00 98.62 205 VAL A N 1
ATOM 1578 C CA . VAL A 1 205 ? 0.970 2.321 -9.146 1.00 98.62 205 VAL A CA 1
ATOM 1579 C C . VAL A 1 205 ? 0.243 1.795 -7.925 1.00 98.62 205 VAL A C 1
ATOM 1581 O O . VAL A 1 205 ? 0.070 0.586 -7.784 1.00 98.62 205 VAL A O 1
ATOM 1584 N N . VAL A 1 206 ? -0.229 2.695 -7.071 1.00 98.75 206 VAL A N 1
ATOM 1585 C CA . VAL A 1 206 ? -1.156 2.365 -5.989 1.00 98.75 206 VAL A CA 1
ATOM 1586 C C . VAL A 1 206 ? -2.317 3.337 -5.987 1.00 98.75 206 VAL A C 1
ATOM 1588 O O . VAL A 1 206 ? -2.114 4.542 -6.108 1.00 98.75 206 VAL A O 1
ATOM 1591 N N . ALA A 1 207 ? -3.532 2.822 -5.849 1.00 98.56 207 ALA A N 1
ATOM 1592 C CA . ALA A 1 207 ? -4.725 3.648 -5.741 1.00 98.56 207 ALA A CA 1
ATOM 1593 C C . ALA A 1 207 ? -5.681 3.124 -4.675 1.00 98.56 207 ALA A C 1
ATOM 1595 O O . ALA A 1 207 ? -5.637 1.945 -4.312 1.00 98.56 207 ALA A O 1
ATOM 1596 N N . VAL A 1 208 ? -6.556 4.012 -4.207 1.00 98.00 208 VAL A N 1
ATOM 1597 C CA . VAL A 1 208 ? -7.597 3.718 -3.217 1.00 98.00 208 VAL A CA 1
ATOM 1598 C C . VAL A 1 208 ? -8.992 3.983 -3.779 1.00 98.00 208 VAL A C 1
ATOM 1600 O O . VAL A 1 208 ? -9.168 4.821 -4.658 1.00 98.00 208 VAL A O 1
ATOM 1603 N N . ASP A 1 209 ? -10.010 3.301 -3.254 1.00 96.12 209 ASP A N 1
ATOM 1604 C CA . ASP A 1 209 ? -11.418 3.498 -3.649 1.00 96.12 209 ASP A CA 1
ATOM 1605 C C . ASP A 1 209 ? -12.128 4.633 -2.888 1.00 96.12 209 ASP A C 1
ATOM 1607 O O . ASP A 1 209 ? -13.360 4.718 -2.873 1.00 96.12 209 ASP A O 1
ATOM 1611 N N . ARG A 1 210 ? -11.361 5.504 -2.225 1.00 94.19 210 ARG A N 1
ATOM 1612 C CA . ARG A 1 210 ? -11.887 6.587 -1.391 1.00 94.19 210 ARG A CA 1
ATOM 1613 C C . ARG A 1 210 ? -11.529 7.961 -1.934 1.00 94.19 210 ARG A C 1
ATOM 1615 O O . ARG A 1 210 ? -10.417 8.150 -2.420 1.00 94.19 210 ARG A O 1
ATOM 1622 N N . PRO A 1 211 ? -12.434 8.948 -1.780 1.00 91.81 211 PRO A N 1
ATOM 1623 C CA . PRO A 1 211 ? -12.090 10.338 -2.021 1.00 91.81 211 PRO A CA 1
ATOM 1624 C C . PRO A 1 211 ? -10.885 10.750 -1.175 1.00 91.81 211 PRO A C 1
ATOM 1626 O O . PRO A 1 211 ? -10.878 10.586 0.049 1.00 91.81 211 PRO A O 1
ATOM 1629 N N . VAL A 1 212 ? -9.879 11.300 -1.844 1.00 93.69 212 VAL A N 1
ATOM 1630 C CA . VAL A 1 212 ? -8.678 11.824 -1.202 1.00 93.69 212 VAL A CA 1
ATOM 1631 C C . VAL A 1 212 ? -8.973 13.217 -0.666 1.00 93.69 212 VAL A C 1
ATOM 1633 O O . VAL A 1 212 ? -9.433 14.094 -1.394 1.00 93.69 212 VAL A O 1
ATOM 1636 N N . VAL A 1 213 ? -8.699 13.418 0.620 1.00 91.69 213 VAL A N 1
ATOM 1637 C CA . VAL A 1 213 ? -8.821 14.719 1.286 1.00 91.69 213 VAL A CA 1
ATOM 1638 C C . VAL A 1 213 ? -7.479 15.439 1.369 1.00 91.69 213 VAL A C 1
ATOM 1640 O O . VAL A 1 213 ? -7.461 16.658 1.461 1.00 91.69 213 VAL A O 1
ATOM 1643 N N . GLY A 1 214 ? -6.351 14.730 1.308 1.00 91.00 214 GLY A N 1
ATOM 1644 C CA . GLY A 1 214 ? -5.013 15.327 1.333 1.00 91.00 214 GLY A CA 1
ATOM 1645 C C . GLY A 1 214 ? -4.011 14.493 0.547 1.00 91.00 214 GLY A C 1
ATOM 1646 O O . GLY A 1 214 ? -4.138 13.275 0.473 1.00 91.00 214 GLY A O 1
ATOM 1647 N N . ALA A 1 215 ? -3.017 15.134 -0.056 1.00 93.94 215 ALA A N 1
ATOM 1648 C CA . ALA A 1 215 ? -1.971 14.458 -0.815 1.00 93.94 215 ALA A CA 1
ATOM 1649 C C . ALA A 1 215 ? -0.676 15.262 -0.746 1.00 93.94 215 ALA A C 1
ATOM 1651 O O . ALA A 1 215 ? -0.710 16.492 -0.688 1.00 93.94 215 ALA A O 1
ATOM 1652 N N . GLY A 1 216 ? 0.468 14.586 -0.777 1.00 90.19 216 GLY A N 1
ATOM 1653 C CA . GLY A 1 216 ? 1.755 15.267 -0.703 1.00 90.19 216 GLY A CA 1
ATOM 1654 C C . GLY A 1 216 ? 2.907 14.444 -1.249 1.00 90.19 216 GLY A C 1
ATOM 1655 O O . GLY A 1 216 ? 2.848 13.215 -1.273 1.00 90.19 216 GLY A O 1
ATOM 1656 N N . LEU A 1 217 ? 3.947 15.159 -1.673 1.00 90.62 217 LEU A N 1
ATOM 1657 C CA . LEU A 1 217 ? 5.245 14.620 -2.069 1.00 90.62 217 LEU A CA 1
ATOM 1658 C C . LEU A 1 217 ? 6.309 15.101 -1.094 1.00 90.62 217 LEU A C 1
ATOM 1660 O O . LEU A 1 217 ? 6.322 16.269 -0.703 1.00 90.62 217 LEU A O 1
ATOM 1664 N N . PHE A 1 218 ? 7.212 14.204 -0.728 1.00 88.62 218 PHE A N 1
ATOM 1665 C CA . PHE A 1 218 ? 8.220 14.433 0.294 1.00 88.62 218 PHE A CA 1
ATOM 1666 C C . PHE A 1 218 ? 9.546 13.839 -0.163 1.00 88.62 218 PHE A C 1
ATOM 1668 O O . PHE A 1 218 ? 9.580 12.844 -0.887 1.00 88.62 218 PHE A O 1
ATOM 1675 N N . SER A 1 219 ? 10.655 14.448 0.252 1.00 84.19 219 SER A N 1
ATOM 1676 C CA . SER A 1 219 ? 11.977 13.881 -0.036 1.00 84.19 219 SER A CA 1
ATOM 1677 C C . SER A 1 219 ? 12.176 12.555 0.693 1.00 84.19 219 SER A C 1
ATOM 1679 O O . SER A 1 219 ? 12.805 11.644 0.173 1.00 84.19 219 SER A O 1
ATOM 1681 N N . GLU A 1 220 ? 11.600 12.446 1.886 1.00 84.25 220 GLU A N 1
ATOM 1682 C CA . GLU A 1 220 ? 11.757 11.314 2.783 1.00 84.25 220 GLU A CA 1
ATOM 1683 C C . GLU A 1 220 ? 10.517 11.160 3.664 1.00 84.25 220 GLU A C 1
ATOM 1685 O O . GLU A 1 220 ? 9.780 12.109 3.952 1.00 84.25 220 GLU A O 1
ATOM 1690 N N . VAL A 1 221 ? 10.328 9.940 4.139 1.00 86.62 221 VAL A N 1
ATOM 1691 C CA . VAL A 1 221 ? 9.193 9.509 4.949 1.00 86.62 221 VAL A CA 1
ATOM 1692 C C . VAL A 1 221 ? 9.025 10.324 6.241 1.00 86.62 221 VAL A C 1
ATOM 1694 O O . VAL A 1 221 ? 7.908 10.639 6.653 1.00 86.62 221 VAL A O 1
ATOM 1697 N N . ASN A 1 222 ? 10.127 10.740 6.867 1.00 87.75 222 ASN A N 1
ATOM 1698 C CA . ASN A 1 222 ? 10.089 11.538 8.096 1.00 87.75 222 ASN A CA 1
ATOM 1699 C C . ASN A 1 222 ? 9.431 12.913 7.894 1.00 87.75 222 ASN A C 1
ATOM 1701 O O . ASN A 1 222 ? 8.802 13.439 8.814 1.00 87.75 222 ASN A O 1
ATOM 1705 N N . GLN A 1 223 ? 9.546 13.507 6.702 1.00 88.00 223 GLN A N 1
ATOM 1706 C CA . GLN A 1 223 ? 8.890 14.782 6.396 1.00 88.00 223 GLN A CA 1
ATOM 1707 C C . GLN A 1 223 ? 7.375 14.613 6.259 1.00 88.00 223 GLN A C 1
ATOM 1709 O O . GLN A 1 223 ? 6.628 15.453 6.761 1.00 88.00 223 GLN A O 1
ATOM 1714 N N . LEU A 1 224 ? 6.929 13.508 5.650 1.00 90.12 224 LEU A N 1
ATOM 1715 C CA . LEU A 1 224 ? 5.514 13.143 5.573 1.00 90.12 224 LEU A CA 1
ATOM 1716 C C . LEU A 1 224 ? 4.924 13.021 6.978 1.00 90.12 224 LEU A C 1
ATOM 1718 O O . LEU A 1 224 ? 3.916 13.655 7.285 1.00 90.12 224 LEU A O 1
ATOM 1722 N N . GLN A 1 225 ? 5.596 12.274 7.854 1.00 89.56 225 GLN A N 1
ATOM 1723 C CA . GLN A 1 225 ? 5.153 12.087 9.232 1.00 89.56 225 GLN A CA 1
ATOM 1724 C C . GLN A 1 225 ? 5.028 13.410 9.998 1.00 89.56 225 GLN A C 1
ATOM 1726 O O . GLN A 1 225 ? 3.997 13.650 10.621 1.00 89.56 225 GLN A O 1
ATOM 1731 N N . LYS A 1 226 ? 6.030 14.297 9.910 1.00 88.94 226 LYS A N 1
ATOM 1732 C CA . LYS A 1 226 ? 5.974 15.629 10.540 1.00 88.94 226 LYS A CA 1
ATOM 1733 C C . LYS A 1 226 ? 4.795 16.457 10.025 1.00 88.94 226 LYS A C 1
ATOM 1735 O O . LYS A 1 226 ? 4.101 17.089 10.817 1.00 88.94 226 LYS A O 1
ATOM 1740 N N . MET A 1 227 ? 4.546 16.430 8.715 1.00 89.75 227 MET A N 1
ATOM 1741 C CA . MET A 1 227 ? 3.404 17.124 8.113 1.00 89.75 227 MET A CA 1
ATOM 1742 C C . MET A 1 227 ? 2.073 16.559 8.625 1.00 89.75 227 MET A C 1
ATOM 1744 O O . MET A 1 227 ? 1.158 17.305 8.976 1.00 89.75 227 MET A O 1
ATOM 1748 N N . MET A 1 228 ? 1.977 15.235 8.723 1.00 89.50 228 MET A N 1
ATOM 1749 C CA . MET A 1 228 ? 0.801 14.567 9.266 1.00 89.50 228 MET A CA 1
ATOM 1750 C C . MET A 1 228 ? 0.609 14.820 10.760 1.00 89.50 228 MET A C 1
ATOM 1752 O O . MET A 1 228 ? -0.533 14.888 11.203 1.00 89.50 228 MET A O 1
ATOM 1756 N N . ASP A 1 229 ? 1.669 15.001 11.542 1.00 87.38 229 ASP A N 1
ATOM 1757 C CA . ASP A 1 229 ? 1.559 15.423 12.940 1.00 87.38 229 ASP A CA 1
ATOM 1758 C C . ASP A 1 229 ? 1.044 16.868 13.052 1.00 87.38 229 ASP A C 1
ATOM 1760 O O . ASP A 1 229 ? 0.204 17.152 13.907 1.00 87.38 229 ASP A O 1
ATOM 1764 N N . ALA A 1 230 ? 1.457 17.755 12.139 1.00 85.19 230 ALA A N 1
ATOM 1765 C CA . ALA A 1 230 ? 1.022 19.153 12.098 1.00 85.19 230 ALA A CA 1
ATOM 1766 C C . ALA A 1 230 ? -0.435 19.338 11.637 1.00 85.19 230 ALA A C 1
ATOM 1768 O O . ALA A 1 230 ? -1.081 20.321 11.997 1.00 85.19 230 ALA A O 1
ATOM 1769 N N . GLY A 1 231 ? -0.987 18.405 10.855 1.00 85.88 231 GLY A N 1
ATOM 1770 C CA . GLY A 1 231 ? -2.364 18.536 10.390 1.00 85.88 231 GLY A CA 1
ATOM 1771 C C . GLY A 1 231 ? -2.720 17.617 9.234 1.00 85.88 231 GLY A C 1
ATOM 1772 O O . GLY A 1 231 ? -2.739 16.394 9.377 1.00 85.88 231 GLY A O 1
ATOM 1773 N N . GLN A 1 232 ? -3.105 18.226 8.122 1.00 83.12 232 GLN A N 1
ATOM 1774 C CA . GLN A 1 232 ? -3.538 17.544 6.913 1.00 83.12 232 GLN A CA 1
ATOM 1775 C C . GLN A 1 232 ? -2.377 17.425 5.929 1.00 83.12 232 GLN A C 1
ATOM 1777 O O . GLN A 1 232 ? -1.508 18.294 5.867 1.00 83.12 232 GLN A O 1
ATOM 1782 N N . LEU A 1 233 ? -2.376 16.354 5.143 1.00 83.00 233 LEU A N 1
ATOM 1783 C CA . LEU A 1 233 ? -1.346 16.097 4.159 1.00 83.00 233 LEU A CA 1
ATOM 1784 C C . LEU A 1 233 ? -1.410 17.129 3.028 1.00 83.00 233 LEU A C 1
ATOM 1786 O O . LEU A 1 233 ? -2.414 17.228 2.318 1.00 83.00 233 LEU A O 1
ATOM 1790 N N . ALA A 1 234 ? -0.312 17.854 2.841 1.00 76.75 234 ALA A N 1
ATOM 1791 C CA . ALA A 1 234 ? -0.064 18.716 1.694 1.00 76.75 234 ALA A CA 1
ATOM 1792 C C . ALA A 1 234 ? 1.428 18.675 1.343 1.00 76.75 234 ALA A C 1
ATOM 1794 O O . ALA A 1 234 ? 2.268 18.436 2.215 1.00 76.75 234 ALA A O 1
ATOM 1795 N N . SER A 1 235 ? 1.772 18.926 0.079 1.00 70.00 235 SER A N 1
ATOM 1796 C CA . SER A 1 235 ? 3.176 19.066 -0.326 1.00 70.00 235 SER A CA 1
ATOM 1797 C C . SER A 1 235 ? 3.850 20.240 0.411 1.00 70.00 235 SER A C 1
ATOM 1799 O O . SER A 1 235 ? 3.229 21.299 0.557 1.00 70.00 235 SER A O 1
ATOM 1801 N N . PRO A 1 236 ? 5.122 20.117 0.838 1.00 59.12 236 PRO A N 1
ATOM 1802 C CA . PRO A 1 236 ? 5.840 21.208 1.494 1.00 59.12 236 PRO A CA 1
ATOM 1803 C C . PRO A 1 236 ? 5.963 22.451 0.591 1.00 59.12 236 PRO A C 1
ATOM 1805 O O . PRO A 1 236 ? 6.545 22.392 -0.492 1.00 59.12 236 PRO A O 1
ATOM 1808 N N . SER A 1 237 ? 5.462 23.604 1.045 1.00 54.56 237 SER A N 1
ATOM 1809 C CA . SER A 1 237 ? 5.599 24.912 0.377 1.00 54.56 237 SER A CA 1
ATOM 1810 C C . SER A 1 237 ? 6.599 25.811 1.119 1.00 54.56 237 SER A C 1
ATOM 1812 O O . SER A 1 237 ? 6.927 25.549 2.273 1.00 54.56 237 SER A O 1
ATOM 1814 N N . LYS A 1 238 ? 7.095 26.896 0.497 1.00 47.66 238 LYS A N 1
ATOM 1815 C CA . LYS A 1 238 ? 7.995 27.858 1.177 1.00 47.66 238 LYS A CA 1
ATOM 1816 C C . LYS A 1 238 ? 7.385 28.479 2.446 1.00 47.66 238 LYS A C 1
ATOM 1818 O O . LYS A 1 238 ? 8.142 28.848 3.333 1.00 47.66 238 LYS A O 1
ATOM 1823 N N . GLU A 1 239 ? 6.060 28.550 2.536 1.00 45.84 239 GLU A N 1
ATOM 1824 C CA . GLU A 1 239 ? 5.318 29.090 3.684 1.00 45.84 239 GLU A CA 1
ATOM 1825 C C . GLU A 1 239 ? 5.161 28.048 4.805 1.00 45.84 239 GLU A C 1
ATOM 1827 O O . GLU A 1 239 ? 5.378 28.369 5.967 1.00 45.84 239 GLU A O 1
ATOM 1832 N N . ASN A 1 240 ? 4.941 26.773 4.460 1.00 49.31 240 ASN A N 1
ATOM 1833 C CA . ASN A 1 240 ? 4.858 25.668 5.429 1.00 49.31 240 ASN A CA 1
ATOM 1834 C C . ASN A 1 240 ? 6.241 25.144 5.878 1.00 49.31 240 ASN A C 1
ATOM 1836 O O . ASN A 1 240 ? 6.330 24.295 6.760 1.00 49.31 240 ASN A O 1
ATOM 1840 N N . LYS A 1 241 ? 7.339 25.631 5.277 1.00 48.16 241 LYS A N 1
ATOM 1841 C CA . LYS A 1 241 ? 8.724 25.278 5.649 1.00 48.16 241 LYS A CA 1
ATOM 1842 C C . LYS A 1 241 ? 9.160 25.853 6.996 1.00 48.16 241 LYS A C 1
ATOM 1844 O O . LYS A 1 241 ? 10.055 25.284 7.611 1.00 48.16 241 LYS A O 1
ATOM 1849 N N . ALA A 1 242 ? 8.570 26.967 7.435 1.00 40.00 242 ALA A N 1
ATOM 1850 C CA . ALA A 1 242 ? 8.966 27.637 8.674 1.00 40.00 242 ALA A CA 1
ATOM 1851 C C . ALA A 1 242 ? 8.539 26.867 9.940 1.00 40.00 242 ALA A C 1
ATOM 1853 O O . ALA A 1 242 ? 9.231 26.956 10.951 1.00 40.00 242 ALA A O 1
ATOM 1854 N N . ASP A 1 243 ? 7.474 26.060 9.858 1.00 35.97 243 ASP A N 1
ATOM 1855 C CA . ASP A 1 243 ? 6.961 25.260 10.983 1.00 35.97 243 ASP A CA 1
ATOM 1856 C C . ASP A 1 243 ? 7.541 23.836 11.051 1.00 35.97 243 ASP A C 1
ATOM 1858 O O . ASP A 1 243 ? 7.455 23.174 12.086 1.00 35.97 243 ASP A O 1
ATOM 1862 N N . VAL A 1 244 ? 8.210 23.356 9.994 1.00 43.72 244 VAL A N 1
ATOM 1863 C CA . VAL A 1 244 ? 8.981 22.101 10.040 1.00 43.72 244 VAL A CA 1
ATOM 1864 C C . VAL A 1 244 ? 10.377 22.412 10.582 1.00 43.72 244 VAL A C 1
ATOM 1866 O O . VAL A 1 244 ? 11.378 22.399 9.864 1.00 43.72 244 VAL A O 1
ATOM 1869 N N . VAL A 1 245 ? 10.441 22.741 11.873 1.00 32.50 245 VAL A N 1
ATOM 1870 C CA . VAL A 1 245 ? 11.689 23.079 12.565 1.00 32.50 245 VAL A CA 1
ATOM 1871 C C . VAL A 1 245 ? 12.703 21.935 12.391 1.00 32.50 245 VAL A C 1
ATOM 1873 O O . VAL A 1 245 ? 12.468 20.797 12.805 1.00 32.50 245 VAL A O 1
ATOM 1876 N N . GLY A 1 246 ? 13.841 22.240 11.756 1.00 35.94 246 GLY A N 1
ATOM 1877 C CA . GLY A 1 246 ? 15.041 21.396 11.769 1.00 35.94 246 GLY A CA 1
ATOM 1878 C C . GLY A 1 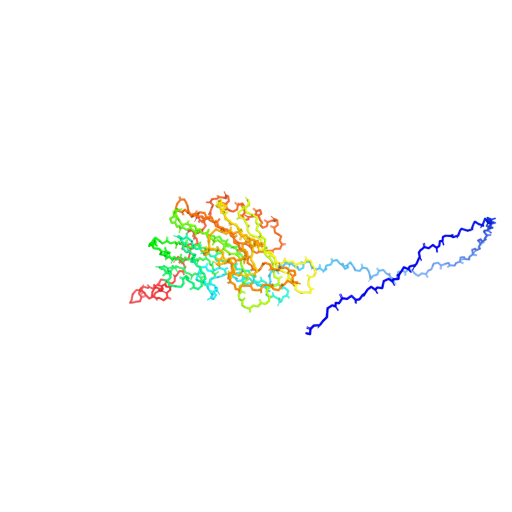246 ? 15.383 20.594 10.507 1.00 35.94 246 GLY A C 1
ATOM 1879 O O . GLY A 1 246 ? 16.221 19.704 10.610 1.00 35.94 246 GLY A O 1
ATOM 1880 N N . VAL A 1 247 ? 14.799 20.860 9.331 1.00 36.97 247 VAL A N 1
ATOM 1881 C CA . VAL A 1 247 ? 15.243 20.202 8.080 1.00 36.97 247 VAL A CA 1
ATOM 1882 C C . VAL A 1 247 ? 15.904 21.215 7.142 1.00 36.97 247 VAL A C 1
ATOM 1884 O O . VAL A 1 247 ? 15.240 21.924 6.387 1.00 36.97 247 VAL A O 1
ATOM 1887 N N . GLN A 1 248 ? 17.236 21.289 7.196 1.00 31.12 248 GLN A N 1
ATOM 1888 C CA . GLN A 1 248 ? 18.039 22.052 6.242 1.00 31.12 248 GLN A CA 1
ATOM 1889 C C . GLN A 1 248 ? 18.135 21.244 4.936 1.00 31.12 248 GLN A C 1
ATOM 1891 O O . GLN A 1 248 ? 18.900 20.289 4.847 1.00 31.12 248 GLN A O 1
ATOM 1896 N N . LEU A 1 249 ? 17.342 21.595 3.923 1.00 39.06 249 LEU A N 1
ATOM 1897 C CA . LEU A 1 249 ? 17.465 21.002 2.588 1.00 39.06 249 LEU A CA 1
ATOM 1898 C C . LEU A 1 249 ? 18.496 21.792 1.777 1.00 39.06 249 LEU A C 1
ATOM 1900 O O . LEU A 1 249 ? 18.344 23.003 1.602 1.00 39.06 249 LEU A O 1
ATOM 1904 N N . ALA A 1 250 ? 19.532 21.111 1.282 1.00 33.81 250 ALA A N 1
ATOM 1905 C CA . ALA A 1 250 ? 20.494 21.695 0.358 1.00 33.81 250 ALA A CA 1
ATOM 1906 C C . ALA A 1 250 ? 19.775 22.114 -0.935 1.00 33.81 250 ALA A C 1
ATOM 1908 O O . ALA A 1 250 ? 19.117 21.315 -1.604 1.00 33.81 250 ALA A O 1
ATOM 1909 N N . VAL A 1 251 ? 19.868 23.402 -1.244 1.00 38.12 251 VAL A N 1
ATOM 1910 C CA . VAL A 1 251 ? 19.429 23.995 -2.505 1.00 38.12 251 VAL A CA 1
ATOM 1911 C C . VAL A 1 251 ? 20.477 23.577 -3.530 1.00 38.12 251 VAL A C 1
ATOM 1913 O O . VAL A 1 251 ? 21.577 24.101 -3.434 1.00 38.12 251 VAL A O 1
ATOM 1916 N N . ASP A 1 252 ? 20.195 22.548 -4.345 1.00 31.12 252 ASP A N 1
ATOM 1917 C CA . ASP A 1 252 ? 20.760 22.307 -5.701 1.00 31.12 252 ASP A CA 1
ATOM 1918 C C . ASP A 1 252 ? 20.695 20.839 -6.199 1.00 31.12 252 ASP A C 1
ATOM 1920 O O . ASP A 1 252 ? 21.349 20.493 -7.180 1.00 31.12 252 ASP A O 1
ATOM 1924 N N . SER A 1 253 ? 19.872 19.951 -5.626 1.00 36.84 253 SER A N 1
ATOM 1925 C CA . SER A 1 253 ? 19.555 18.674 -6.290 1.00 36.84 253 SER A CA 1
ATOM 1926 C C . SER A 1 253 ? 18.194 18.735 -6.981 1.00 36.84 253 SER A C 1
ATOM 1928 O O . SER A 1 253 ? 17.219 19.258 -6.438 1.00 36.84 253 SER A O 1
ATOM 1930 N N . HIS A 1 254 ? 18.115 18.193 -8.196 1.00 37.88 254 HIS A N 1
ATOM 1931 C CA . HIS A 1 254 ? 16.861 17.747 -8.798 1.00 37.88 254 HIS A CA 1
ATOM 1932 C C . HIS A 1 254 ? 16.110 16.914 -7.747 1.00 37.88 254 HIS A C 1
ATOM 1934 O O . HIS A 1 254 ? 16.543 15.809 -7.431 1.00 37.88 254 HIS A O 1
ATOM 1940 N N . GLN A 1 255 ? 15.075 17.481 -7.119 1.00 51.41 255 GLN A N 1
ATOM 1941 C CA . GLN A 1 255 ? 14.481 16.910 -5.909 1.00 51.41 255 GLN A CA 1
ATOM 1942 C C . GLN A 1 255 ? 13.796 15.580 -6.237 1.00 51.41 255 GLN A C 1
ATOM 1944 O O . GLN A 1 255 ? 12.655 15.564 -6.691 1.00 51.41 255 GLN A O 1
ATOM 1949 N N . SER A 1 256 ? 14.491 14.464 -6.012 1.00 59.00 256 SER A N 1
ATOM 1950 C CA . SER A 1 256 ? 13.853 13.153 -5.950 1.00 59.00 256 SER A CA 1
ATOM 1951 C C . SER A 1 256 ? 12.860 13.167 -4.784 1.00 59.00 256 SER A C 1
ATOM 1953 O O . SER A 1 256 ? 13.203 13.515 -3.647 1.00 59.00 256 SER A O 1
ATOM 1955 N N . HIS A 1 257 ? 11.599 12.858 -5.081 1.00 69.81 257 HIS A N 1
ATOM 1956 C CA . HIS A 1 257 ? 10.572 12.668 -4.069 1.00 69.81 257 HIS A CA 1
ATOM 1957 C C . HIS A 1 257 ? 10.588 11.197 -3.667 1.00 69.81 257 HIS A C 1
ATOM 1959 O O . HIS A 1 257 ? 9.959 10.373 -4.327 1.00 69.81 257 HIS A O 1
ATOM 1965 N N . GLY A 1 258 ? 11.335 10.871 -2.611 1.00 84.75 258 GLY A N 1
ATOM 1966 C CA . GLY A 1 258 ? 11.468 9.510 -2.090 1.00 84.75 258 GLY A CA 1
ATOM 1967 C C . GLY A 1 258 ? 10.241 9.001 -1.330 1.00 84.75 258 GLY A C 1
ATOM 1968 O O . GLY A 1 258 ? 10.200 7.824 -0.971 1.00 84.75 258 GLY A O 1
ATOM 1969 N N . ALA A 1 259 ? 9.241 9.858 -1.086 1.00 90.75 259 ALA A N 1
ATOM 1970 C CA . ALA A 1 259 ? 7.974 9.473 -0.480 1.00 90.75 259 ALA A CA 1
ATOM 1971 C C . ALA A 1 259 ? 6.777 10.279 -1.016 1.00 90.75 259 ALA A C 1
ATOM 1973 O O . ALA A 1 259 ? 6.883 11.453 -1.379 1.00 90.75 259 ALA A O 1
ATOM 1974 N N . ALA A 1 260 ? 5.607 9.651 -1.006 1.00 94.38 260 ALA A N 1
ATOM 1975 C CA . ALA A 1 260 ? 4.322 10.237 -1.352 1.00 94.38 260 ALA A CA 1
ATOM 1976 C C . ALA A 1 260 ? 3.233 9.725 -0.410 1.00 94.38 260 ALA A C 1
ATOM 1978 O O . ALA A 1 260 ? 3.348 8.634 0.145 1.00 94.38 260 ALA A O 1
ATOM 1979 N N . GLY A 1 261 ? 2.153 10.487 -0.253 1.00 95.88 261 GLY A N 1
ATOM 1980 C CA . GLY A 1 261 ? 1.016 10.046 0.547 1.00 95.88 261 GLY A CA 1
ATOM 1981 C C . GLY A 1 261 ? -0.333 10.472 -0.013 1.00 95.88 261 GLY A C 1
ATOM 1982 O O . GLY A 1 261 ? -0.451 11.519 -0.654 1.00 95.88 261 GLY A O 1
ATOM 1983 N N . LEU A 1 262 ? -1.351 9.666 0.286 1.00 96.94 262 LEU A N 1
ATOM 1984 C CA . LEU A 1 262 ? -2.768 9.965 0.096 1.00 96.94 262 LEU A CA 1
ATOM 1985 C C . LEU A 1 262 ? -3.491 9.821 1.429 1.00 96.94 262 LEU A C 1
ATOM 1987 O O . LEU A 1 262 ? -3.461 8.763 2.048 1.00 96.94 262 LEU A O 1
ATOM 1991 N N . GLN A 1 263 ? -4.188 10.868 1.837 1.00 96.62 263 GLN A N 1
ATOM 1992 C CA . GLN A 1 263 ? -5.016 10.904 3.029 1.00 96.62 263 GLN A CA 1
ATOM 1993 C C . GLN A 1 263 ? -6.488 10.812 2.636 1.00 96.62 263 GLN A C 1
ATOM 1995 O O . GLN A 1 263 ? -6.954 11.564 1.778 1.00 96.62 263 GLN A O 1
ATOM 2000 N N . PHE A 1 264 ? -7.236 9.926 3.284 1.00 95.12 264 PHE A N 1
ATOM 2001 C CA . PHE A 1 264 ? -8.649 9.681 2.998 1.00 95.12 264 PHE A CA 1
ATOM 2002 C C . PHE A 1 264 ? -9.406 9.257 4.261 1.00 95.12 264 PHE A C 1
ATOM 2004 O O . PHE A 1 264 ? -8.822 8.837 5.261 1.00 95.12 264 PHE A O 1
ATOM 2011 N N . ALA A 1 265 ? -10.730 9.399 4.235 1.00 91.06 265 ALA A N 1
ATOM 2012 C CA . ALA A 1 265 ? -11.576 8.979 5.347 1.00 91.06 265 ALA A CA 1
ATOM 2013 C C . ALA A 1 265 ? -11.692 7.451 5.400 1.00 91.06 265 ALA A C 1
ATOM 2015 O O . ALA A 1 265 ? -11.851 6.790 4.368 1.00 91.06 265 ALA A O 1
ATOM 2016 N N . ALA A 1 266 ? -11.658 6.891 6.607 1.00 88.38 266 ALA A N 1
ATOM 2017 C CA . ALA A 1 266 ? -11.952 5.484 6.794 1.00 88.38 266 ALA A CA 1
ATOM 2018 C C . ALA A 1 266 ? -13.452 5.182 6.710 1.00 88.38 266 ALA A C 1
ATOM 2020 O O . ALA A 1 266 ? -14.318 6.054 6.781 1.00 88.38 266 ALA A O 1
ATOM 2021 N N . SER A 1 267 ? -13.765 3.893 6.621 1.00 86.12 267 SER A N 1
ATOM 2022 C CA . SER A 1 267 ? -15.120 3.387 6.772 1.00 86.12 267 SER A CA 1
ATOM 2023 C C . SER A 1 267 ? -15.079 1.994 7.388 1.00 86.12 267 SER A C 1
ATOM 2025 O O . SER A 1 267 ? -14.226 1.172 7.049 1.00 86.12 267 SER A O 1
ATOM 2027 N N . ALA A 1 268 ? -16.015 1.718 8.296 1.00 80.94 268 ALA A N 1
ATOM 2028 C CA . ALA A 1 268 ? -16.127 0.406 8.918 1.00 80.94 268 ALA A CA 1
ATOM 2029 C C . ALA A 1 268 ? -16.819 -0.596 7.982 1.00 80.94 268 ALA A C 1
ATOM 2031 O O . ALA A 1 268 ? -16.465 -1.777 7.986 1.00 80.94 268 ALA A O 1
ATOM 2032 N N . ARG A 1 269 ? -17.810 -0.138 7.195 1.00 84.19 269 ARG A N 1
ATOM 2033 C CA . ARG A 1 269 ? -18.580 -0.948 6.236 1.00 84.19 269 ARG A CA 1
ATOM 2034 C C . ARG A 1 269 ? -19.145 -0.089 5.084 1.00 84.19 269 ARG A C 1
ATOM 2036 O O . ARG A 1 269 ? -19.898 0.838 5.374 1.00 84.19 269 ARG A O 1
ATOM 2043 N N . PRO A 1 270 ? -18.834 -0.406 3.809 1.00 83.44 270 PRO A N 1
ATOM 2044 C CA . PRO A 1 270 ? -17.718 -1.266 3.398 1.00 83.44 270 PRO A CA 1
ATOM 2045 C C . PRO A 1 270 ? -16.382 -0.650 3.844 1.00 83.44 270 PRO A C 1
ATOM 2047 O O . PRO A 1 270 ? -16.321 0.561 4.082 1.00 83.44 270 PRO A O 1
ATOM 2050 N N . GLY A 1 271 ? -15.339 -1.471 3.990 1.00 92.25 271 GLY A N 1
ATOM 2051 C CA . GLY A 1 271 ? -13.976 -0.978 4.230 1.00 92.25 271 GLY A CA 1
ATOM 2052 C C . GLY A 1 271 ? -13.463 -0.147 3.050 1.00 92.25 271 GLY A C 1
ATOM 2053 O O . GLY A 1 271 ? -14.067 -0.157 1.978 1.00 92.25 271 GLY A O 1
ATOM 2054 N N . ALA A 1 272 ? -12.392 0.617 3.241 1.00 95.94 272 ALA A N 1
ATOM 2055 C CA . ALA A 1 272 ? -11.658 1.204 2.122 1.00 95.94 272 ALA A CA 1
ATOM 2056 C C . ALA A 1 272 ? -10.793 0.130 1.458 1.00 95.94 272 ALA A C 1
ATOM 2058 O O . ALA A 1 272 ? -10.257 -0.736 2.147 1.00 95.94 272 ALA A O 1
ATOM 2059 N N . HIS A 1 273 ? -10.642 0.190 0.144 1.00 98.06 273 HIS A N 1
ATOM 2060 C CA . HIS A 1 273 ? -9.825 -0.748 -0.611 1.00 98.06 273 HIS A CA 1
ATOM 2061 C C . HIS A 1 273 ? -8.657 -0.041 -1.270 1.00 98.06 273 HIS A C 1
ATOM 2063 O O . HIS A 1 273 ? -8.749 1.133 -1.631 1.00 98.06 273 HIS A O 1
ATOM 2069 N N . PHE A 1 274 ? -7.574 -0.784 -1.460 1.00 98.56 274 PHE A N 1
ATOM 2070 C CA . PHE A 1 274 ? -6.455 -0.347 -2.275 1.00 98.56 274 PHE A CA 1
ATOM 2071 C C . PHE A 1 274 ? -5.989 -1.466 -3.197 1.00 98.56 274 PHE A C 1
ATOM 2073 O O . PHE A 1 274 ? -6.173 -2.654 -2.915 1.00 98.56 274 PHE A O 1
ATOM 2080 N N . VAL A 1 275 ? -5.363 -1.072 -4.300 1.00 98.81 275 VAL A N 1
ATOM 2081 C CA . VAL A 1 275 ? -4.638 -1.979 -5.189 1.00 98.81 275 VAL A CA 1
ATOM 2082 C C . VAL A 1 275 ? -3.284 -1.353 -5.470 1.00 98.81 275 VAL A C 1
ATOM 2084 O O . VAL A 1 275 ? -3.221 -0.178 -5.824 1.00 98.81 275 VAL A O 1
ATOM 2087 N N . ALA A 1 276 ? -2.222 -2.135 -5.308 1.00 98.75 276 ALA A N 1
ATOM 2088 C CA . ALA A 1 276 ? -0.848 -1.742 -5.587 1.00 98.75 276 ALA A CA 1
ATOM 2089 C C . ALA A 1 276 ? -0.237 -2.706 -6.609 1.00 98.75 276 ALA A C 1
ATOM 2091 O O . ALA A 1 276 ? -0.418 -3.920 -6.500 1.00 98.75 276 ALA A O 1
ATOM 2092 N N . LYS A 1 277 ? 0.466 -2.175 -7.609 1.00 98.56 277 LYS A N 1
ATOM 2093 C CA . LYS A 1 277 ? 1.040 -2.951 -8.708 1.00 98.56 277 LYS A CA 1
ATOM 2094 C C . LYS A 1 277 ? 2.401 -2.407 -9.125 1.00 98.56 277 LYS A C 1
ATOM 2096 O O . LYS A 1 277 ? 2.553 -1.194 -9.252 1.00 98.56 277 LYS A O 1
ATOM 2101 N N . ILE A 1 278 ? 3.341 -3.304 -9.424 1.00 97.69 278 ILE A N 1
ATOM 2102 C CA . ILE A 1 278 ? 4.586 -2.982 -10.141 1.00 97.69 278 ILE A CA 1
ATOM 2103 C C . ILE A 1 278 ? 4.538 -3.478 -11.593 1.00 97.69 278 ILE A C 1
ATOM 2105 O O . ILE A 1 278 ? 3.810 -4.420 -11.912 1.00 97.69 278 ILE A O 1
ATOM 2109 N N . GLY A 1 279 ? 5.287 -2.842 -12.491 1.00 96.19 279 GLY A N 1
ATOM 2110 C CA . GLY A 1 279 ? 5.306 -3.206 -13.909 1.00 96.19 279 GLY A CA 1
ATOM 2111 C C . GLY A 1 279 ? 6.090 -2.229 -14.775 1.00 96.19 279 GLY A C 1
ATOM 2112 O O . GLY A 1 279 ? 6.896 -1.455 -14.271 1.00 96.19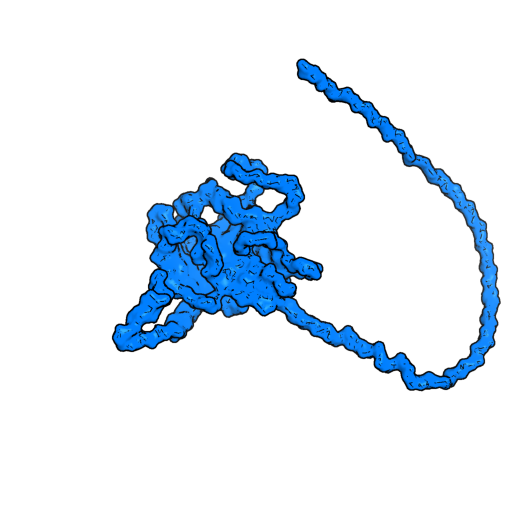 279 GLY A O 1
ATOM 2113 N N . TRP A 1 280 ? 5.841 -2.265 -16.084 1.00 94.25 280 TRP A N 1
ATOM 2114 C CA . TRP A 1 280 ? 6.606 -1.498 -17.081 1.00 94.25 280 TRP A CA 1
ATOM 2115 C C . TRP A 1 280 ? 5.755 -0.526 -17.905 1.00 94.25 280 TRP A C 1
ATOM 2117 O O . TRP A 1 280 ? 6.298 0.347 -18.572 1.00 94.25 280 TRP A O 1
ATOM 2127 N N . ASN A 1 281 ? 4.425 -0.657 -17.861 1.00 94.75 281 ASN A N 1
ATOM 2128 C CA . ASN A 1 281 ? 3.499 0.221 -18.573 1.00 94.75 281 ASN A CA 1
ATOM 2129 C C . ASN A 1 281 ? 2.563 0.921 -17.572 1.00 94.75 281 ASN A C 1
ATOM 2131 O O . ASN A 1 281 ? 1.536 0.350 -17.192 1.00 94.75 281 ASN A O 1
ATOM 2135 N N . PRO A 1 282 ? 2.880 2.156 -17.140 1.00 93.69 282 PRO A N 1
ATOM 2136 C CA . PRO A 1 282 ? 2.121 2.829 -16.091 1.00 93.69 282 PRO A CA 1
ATOM 2137 C C . PRO A 1 282 ? 0.672 3.118 -16.508 1.00 93.69 282 PRO A C 1
ATOM 2139 O O . PRO A 1 282 ? -0.221 3.072 -15.669 1.00 93.69 282 PRO A O 1
ATOM 2142 N N . ALA A 1 283 ? 0.405 3.353 -17.798 1.00 95.62 283 ALA A N 1
ATOM 2143 C CA . ALA A 1 283 ? -0.946 3.630 -18.285 1.00 95.62 283 ALA A CA 1
ATOM 2144 C C . ALA A 1 283 ? -1.852 2.390 -18.200 1.00 95.62 283 ALA A C 1
ATOM 2146 O O . ALA A 1 283 ? -2.973 2.472 -17.694 1.00 95.62 283 ALA A O 1
ATOM 2147 N N . GLU A 1 284 ? -1.360 1.233 -18.649 1.00 97.00 284 GLU A N 1
ATOM 2148 C CA . GLU A 1 284 ? -2.088 -0.037 -18.530 1.00 97.00 284 GLU A CA 1
ATOM 2149 C C . GLU A 1 284 ? -2.264 -0.450 -17.065 1.00 97.00 284 GLU A C 1
ATOM 2151 O O . GLU A 1 284 ? -3.340 -0.909 -16.673 1.00 97.00 284 GLU A O 1
ATOM 2156 N N . MET A 1 285 ? -1.236 -0.238 -16.238 1.00 97.88 285 MET A N 1
ATOM 2157 C CA . MET A 1 285 ? -1.293 -0.505 -14.802 1.00 97.88 285 MET A CA 1
ATOM 2158 C C . MET A 1 285 ? -2.357 0.345 -14.105 1.00 97.88 285 MET A C 1
ATOM 2160 O O . MET A 1 285 ? -3.175 -0.214 -13.377 1.00 97.88 285 MET A O 1
ATOM 2164 N N . SER A 1 286 ? -2.402 1.657 -14.356 1.00 98.25 286 SER A N 1
ATOM 2165 C CA . SER A 1 286 ? -3.440 2.541 -13.809 1.00 98.25 286 SER A CA 1
ATOM 2166 C C . SER A 1 286 ? -4.842 2.096 -14.222 1.00 98.25 286 SER A C 1
ATOM 2168 O O . SER A 1 286 ? -5.732 1.974 -13.379 1.00 98.25 286 SER A O 1
ATOM 2170 N N . GLN A 1 287 ? -5.051 1.762 -15.500 1.00 98.31 287 GLN A N 1
ATOM 2171 C CA . GLN A 1 287 ? -6.344 1.244 -15.961 1.00 98.31 287 GLN A CA 1
ATOM 2172 C C . GLN A 1 287 ? -6.733 -0.064 -15.261 1.00 98.31 287 GLN A C 1
ATOM 2174 O O . GLN A 1 287 ? -7.894 -0.245 -14.889 1.00 98.31 287 GLN A O 1
ATOM 2179 N N . TYR A 1 288 ? -5.780 -0.980 -15.086 1.00 98.19 288 TYR A N 1
ATOM 2180 C CA . TYR A 1 288 ? -5.996 -2.246 -14.393 1.00 98.19 288 TYR A CA 1
ATOM 2181 C C . TYR A 1 288 ? -6.367 -2.035 -12.919 1.00 98.19 288 TYR A C 1
ATOM 2183 O O . TYR A 1 288 ? -7.375 -2.571 -12.457 1.00 98.19 288 TYR A O 1
ATOM 2191 N N . VAL A 1 289 ? -5.595 -1.210 -12.206 1.00 98.38 289 VAL A N 1
ATOM 2192 C CA . VAL A 1 289 ? -5.801 -0.864 -10.793 1.00 98.38 289 VAL A CA 1
ATOM 2193 C C . VAL A 1 289 ? -7.195 -0.273 -10.572 1.00 98.38 289 VAL A C 1
ATOM 2195 O O . VAL A 1 289 ? -7.950 -0.770 -9.734 1.00 98.38 289 VAL A O 1
ATOM 2198 N N . HIS A 1 290 ? -7.594 0.716 -11.377 1.00 98.25 290 HIS A N 1
ATOM 2199 C CA . HIS A 1 290 ? -8.916 1.335 -11.255 1.00 98.25 290 HIS A CA 1
ATOM 2200 C C . HIS A 1 290 ? -10.062 0.399 -11.620 1.00 98.25 290 HIS A C 1
ATOM 2202 O O . HIS A 1 290 ? -11.100 0.416 -10.959 1.00 98.25 290 HIS A O 1
ATOM 2208 N N . ARG A 1 291 ? -9.885 -0.457 -12.632 1.00 97.94 291 ARG A N 1
ATOM 2209 C CA . ARG A 1 291 ? -10.886 -1.472 -12.982 1.00 97.94 291 ARG A CA 1
ATOM 2210 C C . ARG A 1 291 ? -11.109 -2.448 -11.830 1.00 97.94 291 ARG A C 1
ATOM 2212 O O . ARG A 1 291 ? -12.251 -2.803 -11.551 1.00 97.94 291 ARG A O 1
ATOM 2219 N N . LEU A 1 292 ? -10.038 -2.866 -11.158 1.00 97.62 292 LEU A N 1
ATOM 2220 C CA . LEU A 1 292 ? -10.129 -3.797 -10.040 1.00 97.62 292 LEU A CA 1
ATOM 2221 C C . LEU A 1 292 ? -10.805 -3.156 -8.821 1.00 97.62 292 LEU A C 1
ATOM 2223 O O . LEU A 1 292 ? -11.689 -3.781 -8.238 1.00 97.62 292 LEU A O 1
ATOM 2227 N N . LEU A 1 293 ? -10.480 -1.900 -8.496 1.00 96.88 293 LEU A N 1
ATOM 2228 C CA . LEU A 1 293 ? -11.178 -1.132 -7.453 1.00 96.88 293 LEU A CA 1
ATOM 2229 C C . LEU A 1 293 ? -12.676 -0.974 -7.768 1.00 96.88 293 LEU A C 1
ATOM 2231 O O . LEU A 1 293 ? -13.519 -1.222 -6.911 1.00 96.88 293 LEU A O 1
ATOM 2235 N N . ALA A 1 294 ? -13.020 -0.641 -9.016 1.00 94.19 294 ALA A N 1
ATOM 2236 C CA . ALA A 1 294 ? -14.405 -0.443 -9.447 1.00 94.19 294 ALA A CA 1
ATOM 2237 C C . ALA A 1 294 ? -15.228 -1.743 -9.536 1.00 94.19 294 ALA A C 1
ATOM 2239 O O . ALA A 1 294 ? -16.456 -1.695 -9.542 1.00 94.19 294 ALA A O 1
ATOM 2240 N N . SER A 1 295 ? -14.574 -2.907 -9.606 1.00 89.56 295 SER A N 1
ATOM 2241 C CA . SER A 1 295 ? -15.250 -4.202 -9.764 1.00 89.56 295 SER A CA 1
ATOM 2242 C C . SER A 1 295 ? -16.096 -4.615 -8.552 1.00 89.56 295 SER A C 1
ATOM 2244 O O . SER A 1 295 ? -16.957 -5.483 -8.677 1.00 89.56 295 SER A O 1
ATOM 2246 N N . GLY A 1 296 ? -15.812 -4.057 -7.367 1.00 88.38 296 GLY A N 1
ATOM 2247 C CA . GLY A 1 296 ? -16.395 -4.506 -6.099 1.00 88.38 296 GLY A CA 1
ATOM 2248 C C . GLY A 1 296 ? -15.974 -5.925 -5.687 1.00 88.38 296 GLY A C 1
ATOM 2249 O O . GLY A 1 296 ? -16.542 -6.489 -4.758 1.00 88.38 296 GLY A O 1
ATOM 2250 N N . GLN A 1 297 ? -14.990 -6.529 -6.366 1.00 94.00 297 GLN A N 1
ATOM 2251 C CA . GLN A 1 297 ? -14.600 -7.925 -6.145 1.00 94.00 297 GLN A CA 1
ATOM 2252 C C . GLN A 1 297 ? -13.554 -8.106 -5.042 1.00 94.00 297 GLN A C 1
ATOM 2254 O O . GLN A 1 297 ? -13.330 -9.247 -4.636 1.00 94.00 297 GLN A O 1
ATOM 2259 N N . ILE A 1 298 ? -12.918 -7.031 -4.564 1.00 97.25 298 ILE A N 1
ATOM 2260 C CA . ILE A 1 298 ? -11.786 -7.099 -3.623 1.00 97.25 298 ILE A CA 1
ATOM 2261 C C . ILE A 1 298 ? -12.172 -7.824 -2.332 1.00 97.25 298 ILE A C 1
ATOM 2263 O O . ILE A 1 298 ? -11.446 -8.728 -1.928 1.00 97.25 298 ILE A O 1
ATOM 2267 N N . ASP A 1 299 ? -13.338 -7.519 -1.755 1.00 96.56 299 ASP A N 1
ATOM 2268 C CA . ASP A 1 299 ? -13.864 -8.248 -0.593 1.00 96.56 299 ASP A CA 1
ATOM 2269 C C . ASP A 1 299 ? -13.922 -9.760 -0.866 1.00 96.56 299 ASP A C 1
ATOM 2271 O O . ASP A 1 299 ? -13.326 -10.551 -0.141 1.00 96.56 299 ASP A O 1
ATOM 2275 N N . SER A 1 300 ? -14.534 -10.165 -1.985 1.00 96.94 300 SER A N 1
ATOM 2276 C CA . SER A 1 300 ? -14.644 -11.583 -2.351 1.00 96.94 300 SER A CA 1
ATOM 2277 C C . SER A 1 300 ? -13.288 -12.253 -2.611 1.00 96.94 300 SER A C 1
ATOM 2279 O O . SER A 1 300 ? -13.136 -13.453 -2.392 1.00 96.94 300 SER A O 1
ATOM 2281 N N . ILE A 1 301 ? -12.306 -11.503 -3.124 1.00 97.81 301 ILE A N 1
ATOM 2282 C CA . ILE A 1 301 ? -10.953 -12.006 -3.361 1.00 97.81 301 ILE A CA 1
ATOM 2283 C C . ILE A 1 301 ? -10.278 -12.279 -2.020 1.00 97.81 301 ILE A C 1
ATOM 2285 O O . ILE A 1 301 ? -9.733 -13.366 -1.838 1.00 97.81 301 ILE A O 1
ATOM 2289 N N . LEU A 1 302 ? -10.332 -11.318 -1.097 1.00 97.94 302 LEU A N 1
ATOM 2290 C CA . LEU A 1 302 ? -9.713 -11.432 0.220 1.00 97.94 302 LEU A CA 1
ATOM 2291 C C . LEU A 1 302 ? -10.358 -12.541 1.050 1.00 97.94 302 LEU A C 1
ATOM 2293 O O . LEU A 1 302 ? -9.634 -13.377 1.582 1.00 97.94 302 LEU A O 1
ATOM 2297 N N . ASP A 1 303 ? -11.688 -12.636 1.053 1.00 97.06 303 ASP A N 1
ATOM 2298 C CA . ASP A 1 303 ? -12.402 -13.679 1.793 1.00 97.06 303 ASP A CA 1
ATOM 2299 C C . ASP A 1 303 ? -12.021 -15.088 1.270 1.00 97.06 303 ASP A C 1
ATOM 2301 O O . ASP A 1 303 ? -11.656 -15.967 2.053 1.00 97.06 303 ASP A O 1
ATOM 2305 N N . ARG A 1 304 ? -11.944 -15.292 -0.059 1.00 97.88 304 ARG A N 1
ATOM 2306 C CA . ARG A 1 304 ? -11.451 -16.561 -0.646 1.00 97.88 304 ARG A CA 1
ATOM 2307 C C . ARG A 1 304 ? -9.986 -16.852 -0.310 1.00 97.88 304 ARG A C 1
ATOM 2309 O O . ARG A 1 304 ? -9.602 -18.012 -0.151 1.00 97.88 304 ARG A O 1
ATOM 2316 N N . LYS A 1 305 ? -9.134 -15.824 -0.257 1.00 97.44 305 LYS A N 1
ATOM 2317 C CA . LYS A 1 305 ? -7.711 -15.971 0.094 1.00 97.44 305 LYS A CA 1
ATOM 2318 C C . LYS A 1 305 ? -7.546 -16.332 1.570 1.00 97.44 305 LYS A C 1
ATOM 2320 O O . LYS A 1 305 ? -6.726 -17.199 1.873 1.00 97.44 305 LYS A O 1
ATOM 2325 N N . ALA A 1 306 ? -8.368 -15.759 2.448 1.00 95.69 306 ALA A N 1
ATOM 2326 C CA . ALA A 1 306 ? -8.437 -16.110 3.862 1.00 95.69 306 ALA A CA 1
ATOM 2327 C C . ALA A 1 306 ? -8.832 -17.584 4.055 1.00 95.69 306 ALA A C 1
ATOM 2329 O O . ALA A 1 306 ? -8.137 -18.324 4.752 1.00 95.69 306 ALA A O 1
ATOM 2330 N N . GLU A 1 307 ? -9.894 -18.035 3.381 1.00 95.75 307 GLU A N 1
ATOM 2331 C CA . GLU A 1 307 ? -10.358 -19.430 3.416 1.00 95.75 307 GLU A CA 1
ATOM 2332 C C . GLU A 1 307 ? -9.303 -20.403 2.873 1.00 95.75 307 GLU A C 1
ATOM 2334 O O . GLU A 1 307 ? -8.997 -21.417 3.501 1.00 95.75 307 GLU A O 1
ATOM 2339 N N . SER A 1 308 ? -8.694 -20.077 1.729 1.00 94.19 308 SER A N 1
ATOM 2340 C CA . SER A 1 308 ? -7.626 -20.879 1.124 1.00 94.19 308 SER A CA 1
ATOM 2341 C C . SER A 1 308 ? -6.390 -20.979 2.020 1.00 94.19 308 SER A C 1
ATOM 2343 O O . SER A 1 308 ? -5.768 -22.039 2.115 1.00 94.19 308 SER A O 1
ATOM 2345 N N . TYR A 1 309 ? -6.017 -19.890 2.699 1.00 91.12 309 TYR A N 1
ATOM 2346 C CA . TYR A 1 309 ? -4.948 -19.923 3.690 1.00 91.12 309 TYR A CA 1
ATOM 2347 C C . TYR A 1 309 ? -5.314 -20.831 4.869 1.00 91.12 309 TYR A C 1
ATOM 2349 O O . TYR A 1 309 ? -4.534 -21.719 5.212 1.00 91.12 309 TYR A O 1
ATOM 2357 N N . ALA A 1 310 ? -6.508 -20.664 5.445 1.00 88.88 310 ALA A N 1
ATOM 2358 C CA . ALA A 1 310 ? -6.977 -21.474 6.567 1.00 88.88 310 ALA A CA 1
ATOM 2359 C C . ALA A 1 310 ? -6.998 -22.974 6.225 1.00 88.88 310 ALA A C 1
ATOM 2361 O O . ALA A 1 310 ? -6.491 -23.787 6.996 1.00 88.88 310 ALA A O 1
ATOM 2362 N N . GLY A 1 311 ? -7.489 -23.337 5.035 1.00 88.50 311 GLY A N 1
ATOM 2363 C CA . GLY A 1 311 ? -7.550 -24.726 4.572 1.00 88.50 311 GLY A CA 1
ATOM 2364 C C . GLY A 1 311 ? -6.186 -25.378 4.312 1.00 88.50 311 GLY A C 1
ATOM 2365 O O . GLY A 1 311 ? -6.075 -26.598 4.395 1.00 88.50 311 GLY A O 1
ATOM 2366 N N . ARG A 1 312 ? -5.136 -24.593 4.027 1.00 87.19 312 ARG A N 1
ATOM 2367 C CA . ARG A 1 312 ? -3.763 -25.094 3.813 1.00 87.19 312 ARG A CA 1
ATOM 2368 C C . ARG A 1 312 ? -2.954 -25.246 5.101 1.00 87.19 312 ARG A C 1
ATOM 2370 O O . ARG A 1 312 ? -1.862 -25.816 5.050 1.00 87.19 312 ARG A O 1
ATOM 2377 N N . ARG A 1 313 ? -3.430 -24.732 6.243 1.00 79.75 313 ARG A N 1
ATOM 2378 C CA . ARG A 1 313 ? -2.675 -24.847 7.498 1.00 79.75 313 ARG A CA 1
ATOM 2379 C C . ARG A 1 313 ? -2.551 -26.320 7.906 1.00 79.75 313 ARG A C 1
ATOM 2381 O O . ARG A 1 313 ? -3.509 -27.080 7.750 1.00 79.75 313 ARG A O 1
ATOM 2388 N N . PRO A 1 314 ? -1.398 -26.743 8.450 1.00 77.88 314 PRO A N 1
ATOM 2389 C CA . PRO A 1 314 ? -1.293 -28.048 9.081 1.00 77.88 314 PRO A CA 1
ATOM 2390 C C . PRO A 1 314 ? -2.314 -28.156 10.214 1.00 77.88 314 PRO A C 1
ATOM 2392 O O . PRO A 1 314 ? -2.298 -27.357 11.148 1.00 77.88 314 PRO A O 1
ATOM 2395 N N . HIS A 1 315 ? -3.192 -29.150 10.124 1.00 72.12 315 HIS A N 1
ATOM 2396 C CA . HIS A 1 315 ? -4.111 -29.498 11.197 1.00 72.12 315 HIS A CA 1
ATOM 2397 C C . HIS A 1 315 ? -3.483 -30.656 11.964 1.00 72.12 315 HIS A C 1
ATOM 2399 O O . HIS A 1 315 ? -3.309 -31.746 11.419 1.00 72.12 315 HIS A O 1
ATOM 2405 N N . ILE A 1 316 ? -3.093 -30.409 13.211 1.00 73.25 316 ILE A N 1
ATOM 2406 C CA . ILE A 1 316 ? -2.606 -31.464 14.096 1.00 73.25 316 ILE A CA 1
ATOM 2407 C C . ILE A 1 316 ? -3.795 -31.933 14.930 1.00 73.25 316 ILE A C 1
ATOM 2409 O O . ILE A 1 316 ? -4.579 -31.131 15.423 1.00 73.25 316 ILE A O 1
ATOM 2413 N N . THR A 1 317 ? -3.954 -33.242 15.076 1.00 73.25 317 THR A N 1
ATOM 2414 C CA . THR A 1 317 ? -4.983 -33.849 15.929 1.00 73.25 317 THR A CA 1
ATOM 2415 C C . THR A 1 317 ? -4.335 -34.579 17.103 1.00 73.25 317 THR A C 1
ATOM 2417 O O . THR A 1 317 ? -3.167 -34.962 17.034 1.00 73.25 317 THR A O 1
ATOM 2420 N N . GLY A 1 318 ? -5.090 -34.827 18.176 1.00 75.00 318 GLY A N 1
ATOM 2421 C CA . GLY A 1 318 ? -4.598 -35.550 19.356 1.00 75.00 318 GLY A CA 1
ATOM 2422 C C . GLY A 1 318 ? -3.893 -34.640 20.367 1.00 75.00 318 GLY A C 1
ATOM 2423 O O . GLY A 1 318 ? -4.308 -33.503 20.567 1.00 75.00 318 GLY A O 1
ATOM 2424 N N . LEU A 1 319 ? -2.836 -35.138 21.019 1.00 78.06 319 LEU A N 1
ATOM 2425 C CA . LEU A 1 319 ? -2.167 -34.463 22.148 1.00 78.06 319 LEU A CA 1
ATOM 2426 C C . LEU A 1 319 ? -1.654 -33.046 21.814 1.00 78.06 319 LEU A C 1
ATOM 2428 O O . LEU A 1 319 ? -1.558 -32.202 22.698 1.00 78.06 319 LEU A O 1
ATOM 2432 N N . PHE A 1 320 ? -1.359 -32.782 20.539 1.00 73.75 320 PHE A N 1
ATOM 2433 C CA . PHE A 1 320 ? -0.803 -31.517 20.050 1.00 73.75 320 PHE A CA 1
ATOM 2434 C C . PHE A 1 320 ? -1.792 -30.711 19.201 1.00 73.75 320 PHE A C 1
ATOM 2436 O O . PHE A 1 320 ? -1.374 -29.884 18.395 1.00 73.75 320 PHE A O 1
ATOM 2443 N N . ALA A 1 321 ? -3.098 -30.936 19.365 1.00 71.62 321 ALA A N 1
ATOM 2444 C CA . ALA A 1 321 ? -4.108 -30.286 18.534 1.00 71.62 321 ALA A CA 1
ATOM 2445 C C . ALA A 1 321 ? -4.124 -28.747 18.613 1.00 71.62 321 ALA A C 1
ATOM 2447 O O . ALA A 1 321 ? -4.650 -28.123 17.706 1.00 71.62 321 ALA A O 1
ATOM 2448 N N . GLY A 1 322 ? -3.531 -28.148 19.656 1.00 65.88 322 GLY A N 1
ATOM 2449 C CA . GLY A 1 322 ? -3.371 -26.690 19.796 1.00 65.88 322 GLY A CA 1
ATOM 2450 C C . GLY A 1 322 ? -1.990 -26.137 19.409 1.00 65.88 322 GLY A C 1
ATOM 2451 O O . GLY A 1 322 ? -1.726 -24.947 19.579 1.00 65.88 322 GLY A O 1
ATOM 2452 N N . ALA A 1 323 ? -1.057 -26.991 18.972 1.00 66.50 323 ALA A N 1
ATOM 2453 C CA . ALA A 1 323 ? 0.303 -26.564 18.639 1.00 66.50 323 ALA A CA 1
ATOM 2454 C C . ALA A 1 323 ? 0.381 -25.660 17.385 1.00 66.50 323 ALA A C 1
ATOM 2456 O O . ALA A 1 323 ? 1.157 -24.702 17.406 1.00 66.50 323 ALA A O 1
ATOM 2457 N N . PRO A 1 324 ? -0.403 -25.887 16.308 1.00 63.94 324 PRO A N 1
ATOM 2458 C CA . PRO A 1 324 ? -0.392 -25.010 15.133 1.00 63.94 324 PRO A CA 1
ATOM 2459 C C . PRO A 1 324 ? -0.865 -23.577 15.414 1.00 63.94 324 PRO A C 1
ATOM 2461 O O . PRO A 1 324 ? -0.416 -22.635 14.757 1.00 63.94 324 PRO A O 1
ATOM 2464 N N . GLU A 1 325 ? -1.776 -23.386 16.365 1.00 61.00 325 GLU A N 1
ATOM 2465 C CA . GLU A 1 325 ? -2.249 -22.072 16.807 1.00 61.00 325 GLU A CA 1
ATOM 2466 C C . GLU A 1 325 ? -1.152 -21.335 17.578 1.00 61.00 325 GLU A C 1
ATOM 2468 O O . GLU A 1 325 ? -0.908 -20.163 17.308 1.00 61.00 325 GLU A O 1
ATOM 2473 N N . ALA A 1 326 ? -0.433 -22.041 18.455 1.00 59.44 326 ALA A N 1
ATOM 2474 C CA . ALA A 1 326 ? 0.623 -21.472 19.291 1.00 59.44 326 ALA A CA 1
ATOM 2475 C C . ALA A 1 326 ? 1.895 -21.063 18.523 1.00 59.44 326 ALA A C 1
ATOM 2477 O O . ALA A 1 326 ? 2.634 -20.204 18.990 1.00 59.44 326 ALA A O 1
ATOM 2478 N N . ILE A 1 327 ? 2.172 -21.680 17.368 1.00 57.66 327 ILE A N 1
ATOM 2479 C CA . ILE A 1 327 ? 3.398 -21.436 16.581 1.00 57.66 327 ILE A CA 1
ATOM 2480 C C . ILE A 1 327 ? 3.163 -20.424 15.444 1.00 57.66 327 ILE A C 1
ATOM 2482 O O . ILE A 1 327 ? 4.116 -19.865 14.909 1.00 57.66 327 ILE A O 1
ATOM 2486 N N . GLY A 1 328 ? 1.906 -20.187 15.048 1.00 46.25 328 GLY A N 1
ATOM 2487 C CA . GLY A 1 328 ? 1.592 -19.420 13.838 1.00 46.25 328 GLY A CA 1
ATOM 2488 C C . GLY A 1 328 ? 0.958 -18.046 14.033 1.00 46.25 328 GLY A C 1
ATOM 2489 O O . GLY A 1 328 ? 0.980 -17.286 13.076 1.00 46.25 328 GLY A O 1
ATOM 2490 N N . ASN A 1 329 ? 0.392 -17.741 15.205 1.00 41.06 329 ASN A N 1
ATOM 2491 C CA . ASN A 1 329 ? -0.236 -16.452 15.519 1.00 41.06 329 ASN A CA 1
ATOM 2492 C C . ASN A 1 329 ? -0.066 -16.162 17.022 1.00 41.06 329 ASN A C 1
ATOM 2494 O O . ASN A 1 329 ? -0.898 -16.571 17.834 1.00 41.06 329 ASN A O 1
ATOM 2498 N N . SER A 1 330 ? 0.997 -15.456 17.390 1.00 36.22 330 SER A N 1
ATOM 2499 C CA . SER A 1 330 ? 1.181 -14.866 18.721 1.00 36.22 330 SER A CA 1
ATOM 2500 C C . SER A 1 330 ? 1.752 -13.471 18.573 1.00 36.22 330 SER A C 1
ATOM 2502 O O . SER A 1 330 ? 2.754 -13.370 17.829 1.00 36.22 330 SER A O 1
#

Sequence (330 aa):
MNEANKPTGSRSRAITGAISHEGTGDVRYKQRVRRLGARWEHAAIFLALLLPLSLVAQVAQDFSEVHIGAYDADAWNGIVFESKAYGQRVPFAIRIGSKTGTFLDGNRIFDAVSLVGPHAPDGSYSLLGWRHRPRAATITLEWSRIDETTVVGRLKAPQDVQLVLEAYSPGAGDFAGTYSVRPQEAQINGEHFVDGVFGKAAHFVVAVDRPVVGAGLFSEVNQLQKMMDAGQLASPSKENKADVVGVQLAVDSHQSHGAAGLQFAASARPGAHFVAKIGWNPAEMSQYVHRLLASGQIDSILDRKAESYAGRRPHITGLFAGAPEAIGNS